Protein AF-A0A6B3H2T0-F1 (afdb_monomer_lite)

Foldseek 3Di:
DDDADQPDLVVLVVLLVVLLVLLCVLLFPAAADPPKDDDCVQQRDPVLNVVRRGTPDDHDPSNLLSQLQPLDTPQLLSSCSRCVSVVLVCVQQLNHDDPQALLSSLQSLVSNVLCPDDPSRSVSVVSNLVSSLLSQLSDLDGSHQNLRSLSSSCSNVVHNVVSVVSLVVDDHPSSVVSVVVNCVVCVVCVVVVHDSHDND

Radius of gyration: 17.71 Å; chains: 1; bounding box: 45×28×62 Å

Structure (mmCIF, N/CA/C/O backbone):
data_AF-A0A6B3H2T0-F1
#
_entry.id   AF-A0A6B3H2T0-F1
#
loop_
_atom_site.group_PDB
_atom_site.id
_atom_site.type_symbol
_atom_site.label_atom_id
_atom_site.label_alt_id
_atom_site.label_comp_id
_atom_site.label_asym_id
_atom_site.label_entity_id
_atom_site.label_seq_id
_atom_site.pdbx_PDB_ins_code
_atom_site.Cartn_x
_atom_site.Cartn_y
_atom_site.Cartn_z
_atom_site.occupancy
_atom_site.B_iso_or_equiv
_atom_site.auth_seq_id
_atom_site.auth_comp_id
_atom_site.auth_asym_id
_atom_site.auth_atom_id
_atom_site.pdbx_PDB_model_num
ATOM 1 N N . MET A 1 1 ? 14.346 5.783 -38.707 1.00 46.09 1 MET A N 1
ATOM 2 C CA . MET A 1 1 ? 14.310 5.177 -37.361 1.00 46.09 1 MET A CA 1
ATOM 3 C C . MET A 1 1 ? 12.849 5.019 -36.987 1.00 46.09 1 MET A C 1
ATOM 5 O O . MET A 1 1 ? 12.107 5.956 -37.274 1.00 46.09 1 MET A O 1
ATOM 9 N N . PRO A 1 2 ? 12.401 3.861 -36.480 1.00 46.50 2 PRO A N 1
ATOM 10 C CA . PRO A 1 2 ? 11.027 3.738 -36.020 1.00 46.50 2 PRO A CA 1
ATOM 11 C C . PRO A 1 2 ? 10.846 4.662 -34.813 1.00 46.50 2 PRO A C 1
ATOM 13 O O . PRO A 1 2 ? 11.721 4.742 -33.956 1.00 46.50 2 PRO A O 1
ATOM 16 N N . ILE A 1 3 ? 9.752 5.419 -34.801 1.00 48.75 3 ILE A N 1
ATOM 17 C CA . ILE A 1 3 ? 9.342 6.201 -33.635 1.00 48.75 3 ILE A CA 1
ATOM 18 C C . ILE A 1 3 ? 8.954 5.162 -32.574 1.00 48.75 3 ILE A C 1
ATOM 20 O O . ILE A 1 3 ? 8.073 4.354 -32.881 1.00 48.75 3 ILE A O 1
ATOM 24 N N . PRO A 1 4 ? 9.592 5.120 -31.390 1.00 55.22 4 PRO A N 1
ATOM 25 C CA . PRO A 1 4 ? 9.160 4.214 -30.335 1.00 55.22 4 PRO A CA 1
ATOM 26 C C . PRO A 1 4 ? 7.707 4.557 -30.001 1.00 55.22 4 PRO A C 1
ATOM 28 O O . PRO A 1 4 ? 7.386 5.689 -29.624 1.00 55.22 4 PRO A O 1
ATOM 31 N N . MET A 1 5 ? 6.801 3.609 -30.246 1.00 56.38 5 MET A N 1
ATOM 32 C CA . MET A 1 5 ? 5.425 3.755 -29.799 1.00 56.38 5 MET A CA 1
ATOM 33 C C . MET A 1 5 ? 5.458 3.649 -28.285 1.00 56.38 5 MET A C 1
ATOM 35 O O . MET A 1 5 ? 5.820 2.604 -27.760 1.00 56.38 5 MET A O 1
ATOM 39 N N . ARG A 1 6 ? 5.098 4.729 -27.589 1.00 61.72 6 ARG A N 1
ATOM 40 C CA . ARG A 1 6 ? 4.893 4.662 -26.143 1.00 61.72 6 ARG A CA 1
ATOM 41 C C . ARG A 1 6 ? 3.867 3.563 -25.841 1.00 61.72 6 ARG A C 1
ATOM 43 O O . ARG A 1 6 ? 2.824 3.560 -26.506 1.00 61.72 6 ARG A O 1
ATOM 50 N N . PRO A 1 7 ? 4.126 2.675 -24.869 1.00 67.31 7 PRO A N 1
ATOM 51 C CA . PRO A 1 7 ? 3.150 1.674 -24.471 1.00 67.31 7 PRO A CA 1
ATOM 52 C C . PRO A 1 7 ? 1.852 2.365 -24.038 1.00 67.31 7 PRO A C 1
ATOM 54 O O . PRO A 1 7 ? 1.868 3.377 -23.333 1.00 67.31 7 PRO A O 1
ATOM 57 N N . ASP A 1 8 ? 0.713 1.844 -24.498 1.00 78.94 8 ASP A N 1
ATOM 58 C CA . ASP A 1 8 ? -0.591 2.317 -24.040 1.00 78.94 8 ASP A CA 1
ATOM 59 C C . ASP A 1 8 ? -0.795 1.868 -22.590 1.00 78.94 8 ASP A C 1
ATOM 61 O O . ASP A 1 8 ? -1.064 0.699 -22.313 1.00 78.94 8 ASP A O 1
ATOM 65 N N . ILE A 1 9 ? -0.648 2.810 -21.658 1.00 86.19 9 ILE A N 1
ATOM 66 C CA . ILE A 1 9 ? -0.813 2.568 -20.220 1.00 86.19 9 ILE A CA 1
ATOM 67 C C . ILE A 1 9 ? -2.283 2.556 -19.783 1.00 86.19 9 ILE A C 1
ATOM 69 O O . ILE A 1 9 ? -2.581 2.249 -18.629 1.00 86.19 9 ILE A O 1
ATOM 73 N N . THR A 1 10 ? -3.223 2.892 -20.671 1.00 91.00 10 THR A N 1
ATOM 74 C CA . THR A 1 10 ? -4.651 2.999 -20.334 1.00 91.00 10 THR A CA 1
ATOM 75 C C . THR A 1 10 ? -5.210 1.710 -19.716 1.00 91.00 10 THR A C 1
ATOM 77 O O . THR A 1 10 ? -5.905 1.800 -18.698 1.00 91.00 10 THR A O 1
ATOM 80 N N . PRO A 1 11 ? -4.898 0.500 -20.231 1.00 94.19 11 PRO A N 1
ATOM 81 C CA . PRO A 1 11 ? -5.393 -0.740 -19.641 1.00 94.19 11 PRO A CA 1
ATOM 82 C C . PRO A 1 11 ? -4.858 -0.995 -18.225 1.00 94.19 11 PRO A C 1
ATOM 84 O O . PRO A 1 11 ? -5.620 -1.421 -17.354 1.00 94.19 11 PRO A O 1
ATOM 87 N N . THR A 1 12 ? -3.572 -0.724 -17.966 1.00 95.19 12 THR A N 1
ATOM 88 C CA . THR A 1 12 ? -2.983 -0.923 -16.629 1.00 95.19 12 THR A CA 1
ATOM 89 C C . THR A 1 12 ? -3.476 0.125 -15.645 1.00 95.19 12 THR A C 1
ATOM 91 O O . THR A 1 12 ? -3.767 -0.216 -14.499 1.00 95.19 12 THR A O 1
ATOM 94 N N . ARG A 1 13 ? -3.690 1.364 -16.104 1.00 96.69 13 ARG A N 1
ATOM 95 C CA . ARG A 1 13 ? -4.317 2.418 -15.304 1.00 96.69 13 ARG A CA 1
ATOM 96 C C . ARG A 1 13 ? -5.739 2.043 -14.889 1.00 96.69 13 ARG A C 1
ATOM 98 O O . ARG A 1 13 ? -6.058 2.094 -13.706 1.00 96.69 13 ARG A O 1
ATOM 105 N N . LEU A 1 14 ? -6.566 1.590 -15.834 1.00 97.94 14 LEU A N 1
ATOM 106 C CA . LEU A 1 14 ? -7.932 1.151 -15.539 1.00 97.94 14 LEU A CA 1
ATOM 107 C C . LEU A 1 14 ? -7.946 -0.034 -14.562 1.00 97.94 14 LEU A C 1
ATOM 109 O O . LEU A 1 14 ? -8.779 -0.085 -13.657 1.00 97.94 14 LEU A O 1
ATOM 113 N N . ARG A 1 15 ? -7.018 -0.986 -14.721 1.00 98.25 15 ARG A N 1
ATOM 114 C CA . ARG A 1 15 ? -6.862 -2.110 -13.789 1.00 98.25 15 ARG A CA 1
ATOM 115 C C . ARG A 1 15 ? -6.527 -1.624 -12.377 1.00 98.25 15 ARG A C 1
ATOM 117 O O . ARG A 1 15 ? -7.133 -2.115 -11.428 1.00 98.25 15 ARG A O 1
ATOM 124 N N . LEU A 1 16 ? -5.612 -0.663 -12.241 1.00 98.62 16 LEU A N 1
ATOM 125 C CA . LEU A 1 16 ? -5.252 -0.070 -10.952 1.00 98.62 16 LEU A CA 1
ATOM 126 C C . LEU A 1 16 ? -6.439 0.651 -10.301 1.00 98.62 16 LEU A C 1
ATOM 128 O O . LEU A 1 16 ? -6.730 0.399 -9.134 1.00 98.62 16 LEU A O 1
ATOM 132 N N . ASP A 1 17 ? -7.179 1.463 -11.058 1.00 98.56 17 ASP A N 1
ATOM 133 C CA . ASP A 1 17 ? -8.367 2.159 -10.547 1.00 98.56 17 ASP A CA 1
ATOM 134 C C . ASP A 1 17 ? -9.444 1.160 -10.068 1.00 98.56 17 ASP A C 1
ATOM 136 O O . ASP A 1 17 ? -10.028 1.316 -8.992 1.00 98.56 17 ASP A O 1
ATOM 140 N N . LEU A 1 18 ? -9.663 0.068 -10.813 1.00 98.62 18 LEU A N 1
ATOM 141 C CA . LEU A 1 18 ? -10.558 -1.018 -10.395 1.00 98.62 18 LEU A CA 1
ATOM 142 C C . LEU A 1 18 ? -10.054 -1.747 -9.143 1.00 98.62 18 LEU A C 1
ATOM 144 O O . LEU A 1 18 ? -10.862 -2.144 -8.302 1.00 98.62 18 LEU A O 1
ATOM 148 N N . ALA A 1 19 ? -8.743 -1.957 -9.016 1.00 98.81 19 ALA A N 1
ATOM 149 C CA . ALA A 1 19 ? -8.154 -2.604 -7.850 1.00 98.81 19 ALA A CA 1
ATOM 150 C C . ALA A 1 19 ? -8.310 -1.740 -6.587 1.00 98.81 19 ALA A C 1
ATOM 152 O O . ALA A 1 19 ? -8.701 -2.267 -5.546 1.00 98.81 19 ALA A O 1
ATOM 153 N N . LEU A 1 20 ? -8.112 -0.420 -6.696 1.00 98.75 20 LEU A N 1
ATOM 154 C CA . LEU A 1 20 ? -8.380 0.539 -5.619 1.00 98.75 20 LEU A CA 1
ATOM 155 C C . LEU A 1 20 ? -9.855 0.514 -5.191 1.00 98.75 20 LEU A C 1
ATOM 157 O O . LEU A 1 20 ? -10.142 0.439 -3.997 1.00 98.75 20 LEU A O 1
ATOM 161 N N . GLY A 1 21 ? -10.790 0.485 -6.148 1.00 98.56 21 GLY A N 1
ATOM 162 C CA . GLY A 1 21 ? -12.222 0.353 -5.853 1.00 98.56 21 GLY A CA 1
ATOM 163 C C . GLY A 1 21 ? -12.559 -0.941 -5.101 1.00 98.56 21 GLY A C 1
ATOM 164 O O . GLY A 1 21 ? -13.222 -0.910 -4.067 1.00 98.56 21 GLY A O 1
ATOM 165 N N . ARG A 1 22 ? -12.028 -2.089 -5.549 1.00 98.50 22 ARG A N 1
ATOM 166 C CA . ARG A 1 22 ? -12.225 -3.380 -4.859 1.00 98.50 22 ARG A CA 1
ATOM 167 C C . ARG A 1 22 ? -11.615 -3.399 -3.463 1.00 98.50 22 ARG A C 1
ATOM 169 O O . ARG A 1 22 ? -12.150 -4.067 -2.580 1.00 98.50 22 ARG A O 1
ATOM 176 N N . LEU A 1 23 ? -10.491 -2.711 -3.273 1.00 98.06 23 LEU A N 1
ATOM 177 C CA . LEU A 1 23 ? -9.856 -2.566 -1.973 1.00 98.06 23 LEU A CA 1
ATOM 178 C C . LEU A 1 23 ? -10.768 -1.754 -1.043 1.00 98.06 23 LEU A C 1
ATOM 180 O O . LEU A 1 23 ? -11.094 -2.230 0.044 1.00 98.06 23 LEU A O 1
ATOM 184 N N . ALA A 1 24 ? -11.274 -0.604 -1.491 1.00 98.25 24 ALA A N 1
ATOM 185 C CA . ALA A 1 24 ? -12.248 0.177 -0.729 1.00 98.25 24 ALA A CA 1
ATOM 186 C C . ALA A 1 24 ? -13.488 -0.658 -0.351 1.00 98.25 24 ALA A C 1
ATOM 188 O O . ALA A 1 24 ? -13.871 -0.693 0.816 1.00 98.25 24 ALA A O 1
ATOM 189 N N . ASP A 1 25 ? -14.042 -1.436 -1.284 1.00 98.38 25 ASP A N 1
ATOM 190 C CA . ASP A 1 25 ? -15.191 -2.311 -1.018 1.00 98.38 25 ASP A CA 1
ATOM 191 C C . ASP A 1 25 ? -14.887 -3.455 -0.032 1.00 98.38 25 ASP A C 1
ATOM 193 O O . ASP A 1 25 ? -15.777 -3.938 0.679 1.00 98.38 25 ASP A O 1
ATOM 197 N N . ALA A 1 26 ? -13.658 -3.981 -0.037 1.00 98.50 26 ALA A N 1
ATOM 198 C CA . ALA A 1 26 ? -13.248 -5.101 0.809 1.00 98.50 26 ALA A CA 1
ATOM 199 C C . ALA A 1 26 ? -13.000 -4.689 2.267 1.00 98.50 26 ALA A C 1
ATOM 201 O O . ALA A 1 26 ? -13.186 -5.516 3.168 1.00 98.50 26 ALA A O 1
ATOM 202 N N . PHE A 1 27 ? -12.590 -3.436 2.477 1.00 98.44 27 PHE A N 1
ATOM 203 C CA . PHE A 1 27 ? -12.164 -2.904 3.771 1.00 98.44 27 PHE A CA 1
ATOM 204 C C . PHE A 1 27 ? -13.054 -1.774 4.311 1.00 98.44 27 PHE A C 1
ATOM 206 O O . PHE A 1 27 ? -12.844 -1.339 5.441 1.00 98.44 27 PHE A O 1
ATOM 213 N N . GLY A 1 28 ? -14.069 -1.334 3.564 1.00 96.81 28 GLY A N 1
ATOM 214 C CA . GLY A 1 28 ? -15.085 -0.408 4.063 1.00 96.81 28 GLY A CA 1
ATOM 215 C C . GLY A 1 28 ? -15.758 -0.937 5.331 1.00 96.81 28 GLY A C 1
ATOM 216 O O . GLY A 1 28 ? -16.024 -2.137 5.461 1.00 96.81 28 GLY A O 1
ATOM 217 N N . GLY A 1 29 ? -15.992 -0.050 6.294 1.00 97.44 29 GLY A N 1
ATOM 218 C CA . GLY A 1 29 ? -16.579 -0.397 7.585 1.00 97.44 29 GLY A CA 1
ATOM 219 C C . GLY A 1 29 ? -15.628 -1.070 8.583 1.00 97.44 29 GLY A C 1
ATOM 220 O O . GLY A 1 29 ? -16.048 -1.374 9.700 1.00 97.44 29 GLY A O 1
ATOM 221 N N . MET A 1 30 ? -14.366 -1.334 8.222 1.00 98.00 30 MET A N 1
ATOM 222 C CA . MET A 1 30 ? -13.393 -1.920 9.152 1.00 98.00 30 MET A CA 1
ATOM 223 C C . MET A 1 30 ? -13.019 -0.918 10.245 1.00 98.00 30 MET A C 1
ATOM 225 O O . MET A 1 30 ? -13.008 0.288 10.017 1.00 98.00 30 MET A O 1
ATOM 229 N N . THR A 1 31 ? -12.672 -1.432 11.423 1.00 98.44 31 THR A N 1
ATOM 230 C CA . THR A 1 31 ? -12.186 -0.669 12.580 1.00 98.44 31 THR A CA 1
ATOM 231 C C . THR A 1 31 ? -10.977 -1.359 13.195 1.00 98.44 31 THR A C 1
ATOM 233 O O . THR A 1 31 ? -10.817 -2.576 13.067 1.00 98.44 31 THR A O 1
ATOM 236 N N . ALA A 1 32 ? -10.153 -0.598 13.918 1.00 97.38 32 ALA A N 1
ATOM 237 C CA . ALA A 1 32 ? -9.291 -1.186 14.936 1.00 97.38 32 ALA A CA 1
ATOM 238 C C . ALA A 1 32 ? -10.149 -1.893 16.002 1.00 97.38 32 ALA A C 1
ATOM 240 O O . ALA A 1 32 ? -11.364 -1.658 16.108 1.00 97.38 32 ALA A O 1
ATOM 241 N N . ARG A 1 33 ? -9.536 -2.774 16.799 1.00 96.25 33 ARG A N 1
ATOM 242 C CA . ARG A 1 33 ? -10.265 -3.470 17.865 1.00 96.25 33 ARG A CA 1
ATOM 243 C C . ARG A 1 33 ? -10.740 -2.477 18.927 1.00 96.25 33 ARG A C 1
ATOM 245 O O . ARG A 1 33 ? -10.103 -1.456 19.184 1.00 96.25 33 ARG A O 1
ATOM 252 N N . ALA A 1 34 ? -11.859 -2.782 19.579 1.00 95.31 34 ALA A N 1
ATOM 253 C CA . ALA A 1 34 ? -12.406 -1.917 20.625 1.00 95.31 34 ALA A CA 1
ATOM 254 C C . ALA A 1 34 ? -11.441 -1.764 21.817 1.00 95.31 34 ALA A C 1
ATOM 256 O O . ALA A 1 34 ? -11.352 -0.685 22.406 1.00 95.31 34 ALA A O 1
ATOM 257 N N . ASP A 1 35 ? -10.699 -2.826 22.124 1.00 94.88 35 ASP A N 1
ATOM 258 C CA . ASP A 1 35 ? -9.677 -2.915 23.165 1.00 94.88 35 ASP A CA 1
ATOM 259 C C . ASP A 1 35 ? -8.268 -2.535 22.686 1.00 94.88 35 ASP A C 1
ATOM 261 O O . ASP A 1 35 ? -7.342 -2.557 23.490 1.00 94.88 35 ASP A O 1
ATOM 265 N N . GLU A 1 36 ? -8.099 -2.139 21.418 1.00 95.25 36 GLU A N 1
ATOM 266 C CA . GLU A 1 36 ? -6.812 -1.661 20.905 1.00 95.25 36 GLU A CA 1
ATOM 267 C C . GLU A 1 36 ? -6.370 -0.411 21.675 1.00 95.25 36 GLU A C 1
ATOM 269 O O . GLU A 1 36 ? -7.184 0.487 21.952 1.00 95.25 36 GLU A O 1
ATOM 274 N N . VAL A 1 37 ? -5.081 -0.358 22.001 1.00 93.38 37 VAL A N 1
ATOM 275 C CA . VAL A 1 37 ? -4.434 0.719 22.754 1.00 93.38 37 VAL A CA 1
ATOM 276 C C . VAL A 1 37 ? -3.109 1.095 22.105 1.00 93.38 37 VAL A C 1
ATOM 278 O O . VAL A 1 37 ? -2.467 0.269 21.467 1.00 93.38 37 VAL A O 1
ATOM 281 N N . GLN A 1 38 ? -2.690 2.342 22.301 1.00 92.31 38 GLN A N 1
ATOM 282 C CA . GLN A 1 38 ? -1.358 2.822 21.946 1.00 92.31 38 GLN A CA 1
ATOM 283 C C . GLN A 1 38 ? -0.890 3.874 22.962 1.00 92.31 38 GLN A C 1
ATOM 285 O O . GLN A 1 38 ? -1.717 4.420 23.697 1.00 92.31 38 GLN A O 1
ATOM 290 N N . CYS A 1 39 ? 0.418 4.140 23.053 1.00 87.75 39 CYS A N 1
ATOM 291 C CA . CYS A 1 39 ? 0.923 5.144 23.986 1.00 87.75 39 CYS A CA 1
ATOM 292 C C . CYS A 1 39 ? 0.593 6.556 23.502 1.00 87.75 39 CYS A C 1
ATOM 294 O O . CYS A 1 39 ? 1.072 6.981 22.447 1.00 87.75 39 CYS A O 1
ATOM 296 N N . ASP A 1 40 ? -0.067 7.337 24.361 1.00 87.06 40 ASP A N 1
ATOM 297 C CA . ASP A 1 40 ? -0.230 8.787 24.182 1.00 87.06 40 ASP A CA 1
ATOM 298 C C . ASP A 1 40 ? 1.117 9.508 23.973 1.00 87.06 40 ASP A C 1
ATOM 300 O O . ASP A 1 40 ? 1.192 10.534 23.303 1.00 87.06 40 ASP A O 1
ATOM 304 N N . CYS A 1 41 ? 2.194 8.957 24.538 1.00 83.56 41 CYS A N 1
ATOM 305 C CA . CYS A 1 41 ? 3.537 9.523 24.526 1.00 83.56 41 CYS A CA 1
ATOM 306 C C . CYS A 1 41 ? 4.302 9.362 23.202 1.00 83.56 41 CYS A C 1
ATOM 308 O O . CYS A 1 41 ? 5.177 10.174 22.908 1.00 83.56 41 CYS A O 1
ATOM 310 N N . HIS A 1 42 ? 4.011 8.310 22.434 1.00 79.31 42 HIS A N 1
ATOM 311 C CA . HIS A 1 42 ? 4.794 7.927 21.252 1.00 79.31 42 HIS A CA 1
ATOM 312 C C . HIS A 1 42 ? 3.954 7.884 19.980 1.00 79.31 42 HIS A C 1
ATOM 314 O O . HIS A 1 42 ? 4.476 8.150 18.900 1.00 79.31 42 HIS A O 1
ATOM 320 N N . TRP A 1 43 ? 2.661 7.578 20.104 1.00 91.75 43 TRP A N 1
ATOM 321 C CA . TRP A 1 43 ? 1.781 7.426 18.959 1.00 91.75 43 TRP A CA 1
ATOM 322 C C . TRP A 1 43 ? 0.751 8.538 18.851 1.00 91.75 43 TRP A C 1
ATOM 324 O O . TRP A 1 43 ? 0.664 9.133 17.789 1.00 91.75 43 TRP A O 1
ATOM 334 N N . GLY A 1 44 ? -0.014 8.855 19.898 1.00 89.38 44 GLY A N 1
ATOM 335 C CA . GLY A 1 44 ? -1.089 9.850 19.811 1.00 89.38 44 GLY A CA 1
ATOM 336 C C . GLY A 1 44 ? -2.176 9.663 20.862 1.00 89.38 44 GLY A C 1
ATOM 337 O O . GLY A 1 44 ? -2.215 8.651 21.548 1.00 89.38 44 GLY A O 1
ATOM 338 N N . SER A 1 45 ? -3.055 10.652 20.981 1.00 93.44 45 SER A N 1
ATOM 339 C CA . SER A 1 45 ? -4.055 10.743 22.048 1.00 93.44 45 SER A CA 1
ATOM 340 C C . SER A 1 45 ? -5.169 9.694 21.953 1.00 93.44 45 SER A C 1
ATOM 342 O O . SER A 1 45 ? -5.542 9.236 20.871 1.00 93.44 45 SER A O 1
ATOM 344 N N . SER A 1 46 ? -5.828 9.421 23.081 1.00 93.00 46 SER A N 1
ATOM 345 C CA . SER A 1 46 ? -7.075 8.633 23.119 1.00 93.00 46 SER A CA 1
ATOM 346 C C . SER A 1 46 ? -8.175 9.110 22.147 1.00 93.00 46 SER A C 1
ATOM 348 O O . SER A 1 46 ? -8.926 8.281 21.628 1.00 93.00 46 SER A O 1
ATOM 350 N N . THR A 1 47 ? -8.259 10.413 21.847 1.00 94.69 47 THR A N 1
ATOM 351 C CA . THR A 1 47 ? -9.190 10.962 20.842 1.00 94.69 47 THR A CA 1
ATOM 352 C C . THR A 1 47 ? -8.817 10.518 19.429 1.00 94.69 47 THR A C 1
ATOM 354 O O . THR A 1 47 ? -9.688 10.113 18.663 1.00 94.69 47 THR A O 1
ATOM 357 N N . GLU A 1 48 ? -7.530 10.557 19.080 1.00 96.31 48 GLU A N 1
ATOM 358 C CA . GLU A 1 48 ? -7.037 10.076 17.784 1.00 96.31 48 GLU A CA 1
ATOM 359 C C . GLU A 1 48 ? -7.206 8.556 17.659 1.00 96.31 48 GLU A C 1
ATOM 361 O O . GLU A 1 48 ? -7.649 8.062 16.623 1.00 96.31 48 GLU A O 1
ATOM 366 N N . LEU A 1 49 ? -6.968 7.810 18.741 1.00 96.25 49 LEU A N 1
ATOM 367 C CA . LEU A 1 49 ? -7.212 6.368 18.788 1.00 96.25 49 LEU A CA 1
ATOM 368 C C . LEU A 1 49 ? -8.697 6.027 18.574 1.00 96.25 49 LEU A C 1
ATOM 370 O O . LEU A 1 49 ? -9.025 5.044 17.906 1.00 96.25 49 LEU A O 1
ATOM 374 N N . ALA A 1 50 ? -9.618 6.844 19.094 1.00 96.50 50 ALA A N 1
ATOM 375 C CA . ALA A 1 50 ? -11.052 6.663 18.872 1.00 96.50 50 ALA A CA 1
ATOM 376 C C . ALA A 1 50 ? -11.449 6.804 17.387 1.00 96.50 50 ALA A C 1
ATOM 378 O O . ALA A 1 50 ? -12.411 6.166 16.948 1.00 96.50 50 ALA A O 1
ATOM 379 N N . LEU A 1 51 ? -10.690 7.562 16.583 1.00 97.81 51 LEU A N 1
ATOM 380 C CA . LEU A 1 51 ? -10.919 7.658 15.135 1.00 97.81 51 LEU A CA 1
ATOM 381 C C . LEU A 1 51 ? -10.632 6.332 14.419 1.00 97.81 51 LEU A C 1
ATOM 383 O O . LEU A 1 51 ? -11.353 5.979 13.486 1.00 97.81 51 LEU A O 1
ATOM 387 N N . L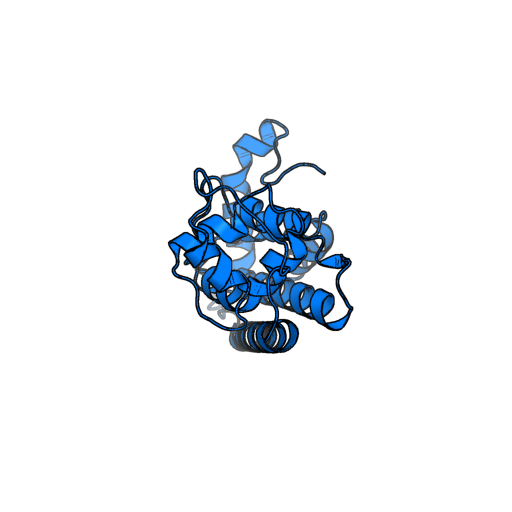EU A 1 52 ? -9.655 5.547 14.887 1.00 97.62 52 LEU A N 1
ATOM 388 C CA . LEU A 1 52 ? -9.395 4.199 14.359 1.00 97.62 52 LEU A CA 1
ATOM 389 C C . LEU A 1 52 ? -10.514 3.207 14.705 1.00 97.62 52 LEU A C 1
ATOM 391 O O . LEU A 1 52 ? -10.731 2.231 13.984 1.00 97.62 52 LEU A O 1
ATOM 395 N N . LYS A 1 53 ? -11.253 3.471 15.786 1.00 97.62 53 LYS A N 1
ATOM 396 C CA . LYS A 1 53 ? -12.418 2.685 16.227 1.00 97.62 53 LYS A CA 1
ATOM 397 C C . LYS A 1 53 ? -13.718 3.120 15.547 1.00 97.62 53 LYS A C 1
ATOM 399 O O . LYS A 1 53 ? -14.741 2.461 15.706 1.00 97.62 53 LYS A O 1
ATOM 404 N N . THR A 1 54 ? -13.676 4.205 14.776 1.00 97.62 54 THR A N 1
ATOM 405 C CA . THR A 1 54 ? -14.802 4.687 13.977 1.00 97.62 54 THR A CA 1
ATOM 406 C C . THR A 1 54 ? -14.568 4.304 12.518 1.00 97.62 54 THR A C 1
ATOM 408 O O . THR A 1 54 ? -13.521 4.663 11.975 1.00 97.62 54 THR A O 1
ATOM 411 N N . PRO A 1 55 ? -15.481 3.570 11.866 1.00 96.75 55 PRO A N 1
ATOM 412 C CA . PRO A 1 55 ? -15.297 3.164 10.477 1.00 96.75 55 PRO A CA 1
ATOM 413 C C . PRO A 1 55 ? -15.354 4.367 9.532 1.00 96.75 55 PRO A C 1
ATOM 415 O O . PRO A 1 55 ? -16.044 5.345 9.812 1.00 96.75 55 PRO A O 1
ATOM 418 N N . ASP A 1 56 ? -14.632 4.280 8.415 1.00 95.50 56 ASP A N 1
ATOM 419 C CA . ASP A 1 56 ? -14.744 5.167 7.242 1.00 95.50 56 ASP A CA 1
ATOM 420 C C . ASP A 1 56 ? -14.531 6.678 7.479 1.00 95.50 56 ASP A C 1
ATOM 422 O O . ASP A 1 56 ? -14.705 7.487 6.569 1.00 95.50 56 ASP A O 1
ATOM 426 N N . VAL A 1 57 ? -14.095 7.083 8.676 1.00 96.94 57 VAL A N 1
ATOM 427 C CA . VAL A 1 57 ? -13.683 8.465 8.956 1.00 96.94 57 VAL A CA 1
ATOM 428 C C . VAL A 1 57 ? -12.282 8.702 8.380 1.00 96.94 57 VAL A C 1
ATOM 430 O O . VAL A 1 57 ? -11.362 7.950 8.725 1.00 96.94 57 VAL A O 1
ATOM 433 N N . PRO A 1 58 ? -12.075 9.729 7.537 1.00 96.81 58 PRO A N 1
ATOM 434 C CA . PRO A 1 58 ? -10.744 10.079 7.055 1.00 96.81 58 PRO A CA 1
ATOM 435 C C . PRO A 1 58 ? -9.815 10.462 8.208 1.00 96.81 58 PRO A C 1
ATOM 437 O O . PRO A 1 58 ? -10.199 11.218 9.103 1.00 96.81 58 PRO A O 1
ATOM 440 N N . LEU A 1 59 ? -8.584 9.960 8.176 1.00 97.62 59 LEU A N 1
ATOM 441 C CA . LEU A 1 59 ? -7.546 10.328 9.136 1.00 97.62 59 LEU A CA 1
ATOM 442 C C . LEU A 1 59 ? -6.708 11.479 8.582 1.00 97.62 59 LEU A C 1
ATOM 444 O O . LEU A 1 59 ? -6.438 11.538 7.382 1.00 97.62 59 LEU A O 1
ATOM 448 N N . ALA A 1 60 ? -6.260 12.379 9.457 1.00 96.00 60 ALA A N 1
ATOM 449 C CA . ALA A 1 60 ? -5.278 13.387 9.073 1.00 96.00 60 ALA A CA 1
ATOM 450 C C . ALA A 1 60 ? -3.968 12.712 8.601 1.00 96.00 60 ALA A C 1
ATOM 452 O O . ALA A 1 60 ? -3.623 11.659 9.145 1.00 96.00 60 ALA A O 1
ATOM 453 N N . PRO A 1 61 ? -3.214 13.301 7.650 1.00 94.38 61 PRO A N 1
ATOM 454 C CA . PRO A 1 61 ? -2.012 12.675 7.088 1.00 94.38 61 PRO A CA 1
ATOM 455 C C . PRO A 1 61 ? -0.989 12.221 8.136 1.00 94.38 61 PRO A C 1
ATOM 457 O O . PRO A 1 61 ? -0.503 11.096 8.072 1.00 94.38 61 PRO A O 1
ATOM 460 N N . ASP A 1 62 ? -0.719 13.047 9.151 1.00 94.12 62 ASP A N 1
ATOM 461 C CA . ASP A 1 62 ? 0.212 12.674 10.222 1.00 94.12 62 ASP A CA 1
ATOM 462 C C . ASP A 1 62 ? -0.303 11.503 11.078 1.00 94.12 62 ASP A C 1
ATOM 464 O O . ASP A 1 62 ? 0.464 10.603 11.420 1.00 94.12 62 ASP A O 1
ATOM 468 N N . LEU A 1 63 ? -1.606 11.466 11.379 1.00 96.19 63 LEU A N 1
ATOM 469 C CA . LEU A 1 63 ? -2.202 10.350 12.111 1.00 96.19 63 LEU A CA 1
ATOM 470 C C . LEU A 1 63 ? -2.113 9.060 11.293 1.00 96.19 63 LEU A C 1
ATOM 472 O O . LEU A 1 63 ? -1.720 8.023 11.821 1.00 96.19 63 LEU A O 1
ATOM 476 N N . LEU A 1 64 ? -2.427 9.122 9.998 1.00 97.12 64 LEU A N 1
ATOM 477 C CA . LEU A 1 64 ? -2.297 7.982 9.097 1.00 97.12 64 LEU A CA 1
ATOM 478 C C . LEU A 1 64 ? -0.851 7.475 9.046 1.00 97.12 64 LEU A C 1
ATOM 480 O O . LEU A 1 64 ? -0.637 6.270 9.171 1.00 97.12 64 LEU A O 1
ATOM 484 N N . ARG A 1 65 ? 0.124 8.389 8.927 1.00 95.56 65 ARG A N 1
ATOM 485 C CA . ARG A 1 65 ? 1.557 8.070 8.938 1.00 95.56 65 ARG A CA 1
ATOM 486 C C . ARG A 1 65 ? 1.954 7.323 10.205 1.00 95.56 65 ARG A C 1
ATOM 488 O O . ARG A 1 65 ? 2.433 6.198 10.121 1.00 95.56 65 ARG A O 1
ATOM 495 N N . ARG A 1 66 ? 1.677 7.905 11.377 1.00 95.19 66 ARG A N 1
ATOM 496 C CA . ARG A 1 66 ? 1.948 7.259 12.673 1.00 95.19 66 ARG A CA 1
ATOM 497 C C . ARG A 1 66 ? 1.235 5.911 12.801 1.00 95.19 66 ARG A C 1
ATOM 499 O O . ARG A 1 66 ? 1.743 5.013 13.457 1.00 95.19 66 ARG A O 1
ATOM 506 N N . THR A 1 67 ? 0.061 5.753 12.187 1.00 96.62 67 THR A N 1
ATOM 507 C CA . THR A 1 67 ? -0.724 4.512 12.251 1.00 96.62 67 THR A CA 1
ATOM 508 C C . THR A 1 67 ? -0.068 3.351 11.507 1.00 96.62 67 THR A C 1
ATOM 510 O O . THR A 1 67 ? 0.017 2.268 12.080 1.00 96.62 67 THR A O 1
ATOM 513 N N . TRP A 1 68 ? 0.382 3.535 10.260 1.00 96.25 68 TRP A N 1
ATOM 514 C CA . TRP A 1 68 ? 0.998 2.431 9.507 1.00 96.25 68 TRP A CA 1
ATOM 515 C C . TRP A 1 68 ? 2.439 2.140 9.945 1.00 96.25 68 TRP A C 1
ATOM 517 O O . TRP A 1 68 ? 2.879 0.995 9.820 1.00 96.25 68 TRP A O 1
ATOM 527 N N . ASP A 1 69 ? 3.149 3.156 10.441 1.00 94.50 69 ASP A N 1
ATOM 528 C CA . ASP A 1 69 ? 4.568 3.097 10.813 1.00 94.50 69 ASP A CA 1
ATOM 529 C C . ASP A 1 69 ? 4.794 2.446 12.191 1.00 94.50 69 ASP A C 1
ATOM 531 O O . ASP A 1 69 ? 5.721 1.651 12.378 1.00 94.50 69 ASP A O 1
ATOM 535 N N . ALA A 1 70 ? 3.895 2.714 13.149 1.00 93.50 70 ALA A N 1
ATOM 536 C CA . ALA A 1 70 ? 4.009 2.188 14.506 1.00 93.50 70 ALA A CA 1
ATOM 537 C C . ALA A 1 70 ? 4.112 0.646 14.517 1.00 93.50 70 ALA A C 1
ATOM 539 O O . ALA A 1 70 ? 3.233 -0.040 13.985 1.00 93.50 70 ALA A O 1
ATOM 540 N N . PRO A 1 71 ? 5.186 0.076 15.098 1.00 88.69 71 PRO A N 1
ATOM 541 C CA . PRO A 1 71 ? 5.441 -1.363 15.065 1.00 88.69 71 PRO A CA 1
ATOM 542 C C . PRO A 1 71 ? 4.693 -2.151 16.146 1.00 88.69 71 PRO A C 1
ATOM 544 O O . PRO A 1 71 ? 4.671 -3.377 16.097 1.00 88.69 71 PRO A O 1
ATOM 547 N N . ASP A 1 72 ? 4.152 -1.468 17.149 1.00 91.00 72 ASP A N 1
ATOM 548 C CA . ASP A 1 72 ? 3.785 -2.008 18.457 1.00 91.00 72 ASP A CA 1
ATOM 549 C C . ASP A 1 72 ? 2.266 -2.044 18.697 1.00 91.00 72 ASP A C 1
ATOM 551 O O . ASP A 1 72 ? 1.797 -2.032 19.834 1.00 91.00 72 ASP A O 1
ATOM 555 N N . TRP A 1 73 ? 1.478 -2.120 17.624 1.00 95.56 73 TRP A N 1
ATOM 556 C CA . TRP A 1 73 ? 0.057 -2.465 17.706 1.00 95.56 73 TRP A CA 1
ATOM 557 C C . TRP A 1 73 ? -0.140 -3.899 18.206 1.00 95.56 73 TRP A C 1
ATOM 559 O O . TRP A 1 73 ? 0.574 -4.809 17.779 1.00 95.56 73 TRP A O 1
ATOM 569 N N . ALA A 1 74 ? -1.152 -4.134 19.049 1.00 95.56 74 ALA A N 1
ATOM 570 C CA . ALA A 1 74 ? -1.475 -5.494 19.479 1.00 95.56 74 ALA A CA 1
ATOM 571 C C . ALA A 1 74 ? -2.093 -6.309 18.328 1.00 95.56 74 ALA A C 1
ATOM 573 O O . ALA A 1 74 ? -1.785 -7.490 18.172 1.00 95.56 74 ALA A O 1
ATOM 574 N N . ASP A 1 75 ? -2.933 -5.677 17.499 1.00 96.75 75 ASP A N 1
ATOM 575 C CA . ASP A 1 75 ? -3.469 -6.241 16.254 1.00 96.75 75 ASP A CA 1
ATOM 576 C C . ASP A 1 75 ? -3.173 -5.302 15.070 1.00 96.75 75 ASP A C 1
ATOM 578 O O . ASP A 1 75 ? -4.051 -4.615 14.534 1.00 96.75 75 ASP A O 1
ATOM 582 N N . HIS A 1 76 ? -1.906 -5.295 14.631 1.00 97.44 76 HIS A N 1
ATOM 583 C CA . HIS A 1 76 ? -1.455 -4.527 13.456 1.00 97.44 76 HIS A CA 1
ATOM 584 C C . HIS A 1 76 ? -2.310 -4.816 12.217 1.00 97.44 76 HIS A C 1
ATOM 586 O O . HIS A 1 76 ? -2.593 -3.925 11.419 1.00 97.44 76 HIS A O 1
ATOM 592 N N . GLY A 1 77 ? -2.786 -6.056 12.069 1.00 98.00 77 GLY A N 1
ATOM 593 C CA . GLY A 1 77 ? -3.665 -6.456 10.976 1.00 98.00 77 GLY A CA 1
ATOM 594 C C . GLY A 1 77 ? -5.014 -5.732 10.996 1.00 98.00 77 GLY A C 1
ATOM 595 O O . GLY A 1 77 ? -5.487 -5.300 9.947 1.00 98.00 77 GLY A O 1
ATOM 596 N N . ALA A 1 78 ? -5.663 -5.579 12.153 1.00 98.12 78 ALA A N 1
ATOM 597 C CA . ALA A 1 78 ? -6.909 -4.815 12.274 1.00 98.12 78 ALA A CA 1
ATOM 598 C C . ALA A 1 78 ? -6.709 -3.327 11.967 1.00 98.12 78 ALA A C 1
ATOM 600 O O . ALA A 1 78 ? -7.504 -2.738 11.229 1.00 98.12 78 ALA A O 1
ATOM 601 N N . VAL A 1 79 ? -5.625 -2.745 12.478 1.00 98.06 79 VAL A N 1
ATOM 602 C CA . VAL A 1 79 ? -5.266 -1.347 12.226 1.00 98.06 79 VAL A CA 1
ATOM 603 C C . VAL A 1 79 ? -4.982 -1.110 10.744 1.00 98.06 79 VAL A C 1
ATOM 605 O O . VAL A 1 79 ? -5.565 -0.204 10.146 1.00 98.06 79 VAL A O 1
ATOM 608 N N . LEU A 1 80 ? -4.179 -1.970 10.114 1.00 98.50 80 LEU A N 1
ATOM 609 C CA . LEU A 1 80 ? -3.876 -1.866 8.690 1.00 98.50 80 LEU A CA 1
ATOM 610 C C . LEU A 1 80 ? -5.151 -1.969 7.843 1.00 98.50 80 LEU A C 1
ATOM 612 O O . LEU A 1 80 ? -5.374 -1.132 6.9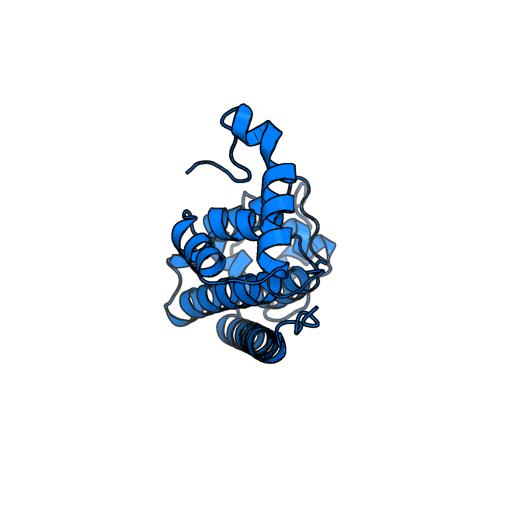73 1.00 98.50 80 LEU A O 1
ATOM 616 N N . ARG A 1 81 ? -6.040 -2.930 8.136 1.00 98.56 81 ARG A N 1
ATOM 617 C CA . ARG A 1 81 ? -7.338 -3.068 7.448 1.00 98.56 81 ARG A CA 1
ATOM 618 C C . ARG A 1 81 ? -8.202 -1.812 7.555 1.00 98.56 81 ARG A C 1
ATOM 620 O O . ARG A 1 81 ? -8.857 -1.462 6.578 1.00 98.56 81 ARG A O 1
ATOM 627 N N . ARG A 1 82 ? -8.198 -1.126 8.705 1.00 98.50 82 ARG A N 1
ATOM 628 C CA . ARG A 1 82 ? -8.947 0.126 8.918 1.00 98.50 82 ARG A CA 1
ATOM 629 C C . ARG A 1 82 ? -8.462 1.262 8.019 1.00 98.50 82 ARG A C 1
ATOM 631 O O . ARG A 1 82 ? -9.270 2.079 7.573 1.00 98.50 82 ARG A O 1
ATOM 638 N N . ILE A 1 83 ? -7.157 1.361 7.802 1.00 98.38 83 ILE A N 1
ATOM 639 C CA . ILE A 1 83 ? -6.576 2.491 7.070 1.00 98.38 83 ILE A CA 1
ATOM 640 C C . ILE A 1 83 ? -6.387 2.216 5.581 1.00 98.38 83 ILE A C 1
ATOM 642 O O . ILE A 1 83 ? -6.226 3.160 4.810 1.00 98.38 83 ILE A O 1
ATOM 646 N N . LEU A 1 84 ? -6.424 0.946 5.165 1.00 98.38 84 LEU A N 1
ATOM 647 C CA . LEU A 1 84 ? -5.983 0.530 3.839 1.00 98.38 84 LEU A CA 1
ATOM 648 C C . LEU A 1 84 ? -6.660 1.258 2.665 1.00 98.38 84 LEU A C 1
ATOM 650 O O . LEU A 1 84 ? -5.935 1.616 1.742 1.00 98.38 84 LEU A O 1
ATOM 654 N N . PRO A 1 85 ? -7.981 1.541 2.667 1.00 98.19 85 PRO A N 1
ATOM 655 C CA . PRO A 1 85 ? -8.611 2.293 1.579 1.00 98.19 85 PRO A CA 1
ATOM 656 C C . PRO A 1 85 ? -8.011 3.688 1.369 1.00 98.19 85 PRO A C 1
ATOM 658 O O . PRO A 1 85 ? -7.698 4.060 0.241 1.00 98.19 85 PRO A O 1
ATOM 661 N N . GLN A 1 86 ? -7.816 4.446 2.453 1.00 98.31 86 GLN A N 1
ATOM 662 C CA . GLN A 1 86 ? -7.194 5.770 2.391 1.00 98.31 86 GLN A CA 1
ATOM 663 C C . GLN A 1 86 ? -5.702 5.648 2.067 1.00 98.31 86 GLN A C 1
ATOM 665 O O . GLN A 1 86 ? -5.180 6.382 1.231 1.00 98.31 86 GLN A O 1
ATOM 670 N N . PHE A 1 87 ? -5.024 4.702 2.717 1.00 98.56 87 PHE A N 1
ATOM 671 C CA . PHE A 1 87 ? -3.587 4.514 2.588 1.00 98.56 87 PHE A CA 1
ATOM 672 C C . PHE A 1 87 ? -3.178 4.115 1.167 1.00 98.56 87 PHE A C 1
ATOM 674 O O . PHE A 1 87 ? -2.256 4.702 0.618 1.00 98.56 87 PHE A O 1
ATOM 681 N N . ALA A 1 88 ? -3.905 3.192 0.530 1.00 98.50 88 ALA A N 1
ATOM 682 C CA . ALA A 1 88 ? -3.638 2.754 -0.839 1.00 98.50 88 ALA A CA 1
ATOM 683 C C . ALA A 1 88 ? -3.765 3.894 -1.864 1.00 98.50 88 ALA A C 1
ATOM 685 O O . ALA A 1 88 ? -2.968 3.967 -2.797 1.00 98.50 88 ALA A O 1
ATOM 686 N N . GLY A 1 89 ? -4.732 4.799 -1.677 1.00 98.19 89 GLY A N 1
ATOM 687 C CA . GLY A 1 89 ? -4.880 5.979 -2.532 1.00 98.19 89 GLY A CA 1
ATOM 688 C C . GLY A 1 89 ? -3.666 6.906 -2.453 1.00 98.19 89 GLY A C 1
ATOM 689 O O . GLY A 1 89 ? -3.113 7.277 -3.485 1.00 98.19 89 GLY A O 1
ATOM 690 N N . LEU A 1 90 ? -3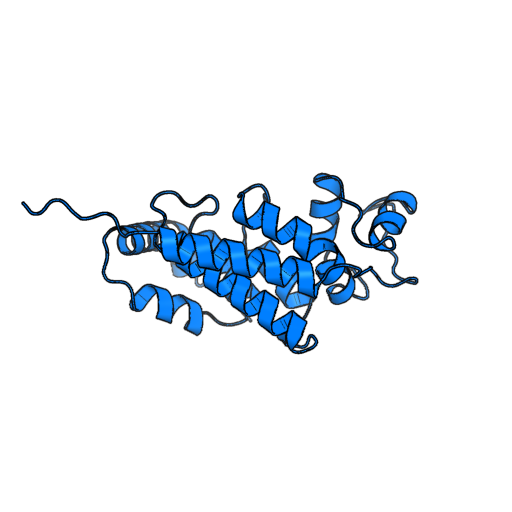.210 7.208 -1.235 1.00 98.25 90 LEU A N 1
ATOM 691 C CA . LEU A 1 90 ? -2.037 8.060 -1.006 1.00 98.25 90 LEU A CA 1
ATOM 692 C C . LEU A 1 90 ? -0.734 7.397 -1.471 1.00 98.25 90 LEU A C 1
ATOM 694 O O . LEU A 1 90 ? 0.137 8.075 -2.006 1.00 98.25 90 LEU A O 1
ATOM 698 N N . LEU A 1 91 ? -0.615 6.073 -1.325 1.00 98.44 91 LEU A N 1
ATOM 699 C CA . LEU A 1 91 ? 0.513 5.300 -1.848 1.00 98.44 91 LEU A CA 1
ATOM 700 C C . LEU A 1 91 ? 0.632 5.442 -3.370 1.00 98.44 91 LEU A C 1
ATOM 702 O O . LEU A 1 91 ? 1.695 5.792 -3.875 1.00 98.44 91 LEU A O 1
ATOM 706 N N . VAL A 1 92 ? -0.468 5.234 -4.100 1.00 98.25 92 VAL A N 1
ATOM 707 C CA . VAL A 1 92 ? -0.498 5.395 -5.565 1.00 98.25 92 VAL A CA 1
ATOM 708 C C . VAL A 1 92 ? -0.259 6.849 -5.983 1.00 98.25 92 VAL A C 1
ATOM 710 O O . VAL A 1 92 ? 0.329 7.087 -7.036 1.00 98.25 92 VAL A O 1
ATOM 713 N N . GLY A 1 93 ? -0.695 7.811 -5.167 1.00 97.25 93 GLY A N 1
ATOM 714 C CA . GLY A 1 93 ? -0.447 9.238 -5.375 1.00 97.25 93 GLY A CA 1
ATOM 715 C C . GLY A 1 93 ? 0.991 9.689 -5.098 1.00 97.25 93 GLY A C 1
ATOM 716 O O . GLY A 1 93 ? 1.330 10.816 -5.445 1.00 97.25 93 GLY A O 1
ATOM 717 N N . GLY A 1 94 ? 1.836 8.84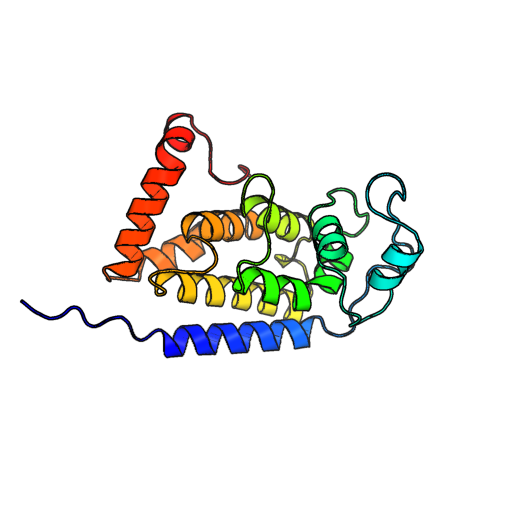1 -4.499 1.00 96.62 94 GLY A N 1
ATOM 718 C CA . GLY A 1 94 ? 3.184 9.226 -4.063 1.00 96.62 94 GLY A CA 1
ATOM 719 C C . GLY A 1 94 ? 3.186 10.185 -2.866 1.00 96.62 94 GLY A C 1
ATOM 720 O O . GLY A 1 94 ? 4.141 10.923 -2.671 1.00 96.62 94 GLY A O 1
ATOM 721 N N . GLU A 1 95 ? 2.113 10.197 -2.072 1.00 97.12 95 GLU A N 1
ATOM 722 C CA . GLU A 1 95 ? 1.923 11.107 -0.929 1.00 97.12 95 GLU A CA 1
ATOM 723 C C . GLU A 1 95 ? 2.364 10.485 0.409 1.00 97.12 95 GLU A C 1
ATOM 725 O O . GLU A 1 95 ? 2.211 11.082 1.476 1.00 97.12 95 GLU A O 1
ATOM 730 N N . VAL A 1 96 ? 2.872 9.252 0.371 1.00 96.56 96 VAL A N 1
ATOM 731 C CA . VAL A 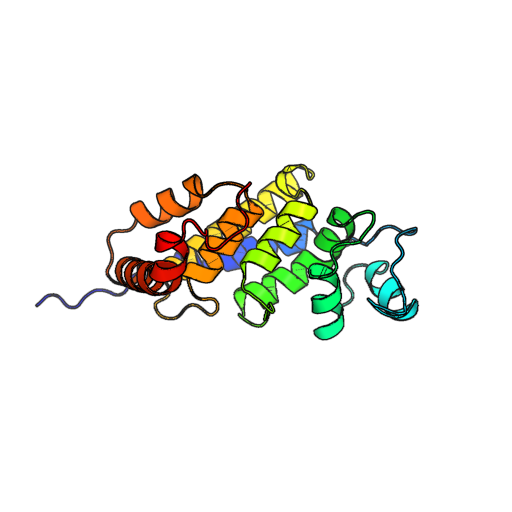1 96 ? 3.428 8.554 1.530 1.00 96.56 96 VAL A CA 1
ATOM 732 C C . VAL A 1 96 ? 4.943 8.646 1.456 1.00 96.56 96 VAL A C 1
ATOM 734 O O . VAL A 1 96 ? 5.542 8.135 0.515 1.00 96.56 96 VAL A O 1
ATOM 737 N N . GLU A 1 97 ? 5.545 9.252 2.476 1.00 91.88 97 GLU A N 1
ATOM 738 C CA . GLU A 1 97 ? 6.993 9.452 2.587 1.00 91.88 97 GLU A CA 1
ATOM 739 C C . GLU A 1 97 ? 7.535 8.686 3.809 1.00 91.88 97 GLU A C 1
ATOM 741 O O . GLU A 1 97 ? 7.500 9.202 4.933 1.00 91.88 97 GLU A O 1
ATOM 746 N N . PRO A 1 98 ? 7.983 7.430 3.636 1.00 93.50 98 PRO A N 1
ATOM 747 C CA . PRO A 1 98 ? 8.723 6.702 4.663 1.00 93.50 98 PRO A CA 1
ATOM 748 C C . PRO A 1 98 ? 10.081 7.350 4.945 1.00 93.50 98 PRO A C 1
ATOM 750 O O . PRO A 1 98 ? 10.616 8.086 4.117 1.00 93.50 98 PRO A O 1
ATOM 753 N N . VAL A 1 99 ? 10.660 7.059 6.108 1.00 92.25 99 VAL A N 1
ATOM 754 C CA . VAL A 1 99 ? 11.925 7.674 6.538 1.00 92.25 99 VAL A CA 1
ATOM 755 C C . VAL A 1 99 ? 13.114 7.066 5.799 1.00 92.25 99 VAL A C 1
ATOM 757 O O . VAL A 1 99 ? 14.045 7.785 5.438 1.00 92.25 99 VAL A O 1
ATOM 760 N N . PHE A 1 100 ? 13.094 5.750 5.589 1.00 91.75 100 PHE A N 1
ATOM 761 C CA . PHE A 1 100 ? 14.212 5.006 5.008 1.00 91.75 100 PHE A CA 1
ATOM 762 C C . PHE A 1 100 ? 13.908 4.408 3.636 1.00 91.75 100 PHE A C 1
ATOM 764 O O . PHE A 1 100 ? 14.845 4.054 2.926 1.00 91.75 100 PHE A O 1
ATOM 771 N N . GLY A 1 101 ? 12.634 4.271 3.274 1.00 94.81 101 GLY A N 1
ATOM 772 C CA . GLY A 1 101 ? 12.217 3.769 1.966 1.00 94.81 101 GLY A CA 1
ATOM 773 C C . GLY A 1 101 ? 10.885 3.029 2.015 1.00 94.81 101 GLY A C 1
ATOM 774 O O . GLY A 1 101 ? 10.349 2.704 3.076 1.00 94.81 101 GLY A O 1
ATOM 775 N N . MET A 1 102 ? 10.341 2.717 0.846 1.00 97.38 102 MET A N 1
ATOM 776 C CA . MET A 1 102 ? 9.035 2.072 0.691 1.00 97.38 102 MET A CA 1
ATOM 777 C C . MET A 1 102 ? 9.006 0.627 1.201 1.00 97.38 102 MET A C 1
ATOM 779 O O . MET A 1 102 ? 7.923 0.089 1.448 1.00 97.38 102 MET A O 1
ATOM 783 N N . TYR A 1 103 ? 10.164 0.014 1.462 1.00 96.38 103 TYR A N 1
ATOM 784 C CA . TYR A 1 103 ? 10.228 -1.251 2.192 1.00 96.38 103 TYR A CA 1
ATOM 785 C C . TYR A 1 103 ? 9.594 -1.141 3.595 1.00 96.38 103 TYR A C 1
ATOM 787 O O . TYR A 1 103 ? 8.982 -2.099 4.052 1.00 96.38 103 TYR A O 1
ATOM 795 N N . GLU A 1 104 ? 9.609 0.025 4.257 1.00 97.38 104 GLU A N 1
ATOM 796 C CA . GLU A 1 104 ? 8.937 0.210 5.557 1.00 97.38 104 GLU A CA 1
ATOM 797 C C . GLU A 1 104 ? 7.415 0.044 5.449 1.00 97.38 104 GLU A C 1
ATOM 799 O O . GLU A 1 104 ? 6.770 -0.543 6.324 1.00 97.38 104 GLU A O 1
ATOM 804 N N . VAL A 1 105 ? 6.838 0.496 4.332 1.00 98.06 105 VAL A N 1
ATOM 805 C CA . VAL A 1 105 ? 5.430 0.246 4.016 1.00 98.06 105 VAL A CA 1
ATOM 806 C C . VAL A 1 105 ? 5.215 -1.247 3.806 1.00 98.06 105 VAL A C 1
ATOM 808 O O . VAL A 1 105 ? 4.296 -1.816 4.394 1.00 98.06 105 VAL A O 1
ATOM 811 N N . GLY A 1 106 ? 6.079 -1.902 3.026 1.00 97.81 106 GLY A N 1
ATOM 812 C CA . GLY A 1 106 ? 6.023 -3.349 2.821 1.00 97.81 106 GLY A CA 1
ATOM 813 C C . GLY A 1 106 ? 6.068 -4.126 4.140 1.00 97.81 106 GLY A C 1
ATOM 814 O O . GLY A 1 106 ? 5.256 -5.027 4.362 1.00 97.81 106 GLY A O 1
ATOM 815 N N . ARG A 1 107 ? 6.914 -3.692 5.076 1.00 97.00 107 ARG A N 1
ATOM 816 C CA . ARG A 1 107 ? 7.036 -4.260 6.420 1.00 97.00 107 ARG A CA 1
ATOM 817 C C . ARG A 1 107 ? 5.738 -4.101 7.213 1.00 97.00 107 ARG A C 1
ATOM 819 O O . ARG A 1 107 ? 5.335 -5.017 7.929 1.00 97.00 107 ARG A O 1
ATOM 826 N N . SER A 1 108 ? 5.036 -2.976 7.062 1.00 97.62 108 SER A N 1
ATOM 827 C CA . SER A 1 108 ? 3.706 -2.772 7.655 1.00 97.62 108 SER A CA 1
ATOM 828 C C . SER A 1 108 ? 2.684 -3.792 7.130 1.00 97.62 108 SER A C 1
ATOM 830 O O . SER A 1 108 ? 1.950 -4.395 7.917 1.00 97.62 108 SER A O 1
ATOM 832 N N . PHE A 1 109 ? 2.685 -4.076 5.821 1.00 97.94 109 PHE A N 1
ATOM 833 C CA . PHE A 1 109 ? 1.874 -5.158 5.245 1.00 97.94 109 PHE A CA 1
ATOM 834 C C . PHE A 1 109 ? 2.261 -6.529 5.812 1.00 97.94 109 PHE A C 1
ATOM 836 O O . PHE A 1 109 ? 1.375 -7.296 6.202 1.00 97.94 109 PHE A O 1
ATOM 843 N N . ALA A 1 110 ? 3.560 -6.829 5.897 1.00 96.44 110 ALA A N 1
ATOM 844 C CA . ALA A 1 110 ? 4.070 -8.092 6.428 1.00 96.44 110 ALA A CA 1
ATOM 845 C C . ALA A 1 110 ? 3.657 -8.315 7.896 1.00 96.44 110 ALA A C 1
ATOM 847 O O . ALA A 1 110 ? 3.117 -9.374 8.223 1.00 96.44 110 ALA A O 1
ATOM 848 N N . ARG A 1 111 ? 3.794 -7.294 8.759 1.00 96.00 111 ARG A N 1
ATOM 849 C CA . ARG A 1 111 ? 3.314 -7.300 10.160 1.00 96.00 111 ARG A CA 1
ATOM 850 C C . ARG A 1 111 ? 1.805 -7.507 10.267 1.00 96.00 111 ARG A C 1
ATOM 852 O O . ARG A 1 111 ? 1.322 -8.120 11.213 1.00 96.00 111 ARG A O 1
ATOM 859 N N . GLY A 1 112 ? 1.049 -7.012 9.289 1.00 96.81 112 GLY A N 1
ATOM 860 C CA . GLY A 1 112 ? -0.391 -7.232 9.203 1.00 96.81 112 GLY A CA 1
ATOM 861 C C . GLY A 1 112 ? -0.785 -8.658 8.803 1.00 96.81 112 GLY A C 1
ATOM 862 O O . GLY A 1 112 ? -1.964 -8.995 8.915 1.00 96.81 112 GLY A O 1
ATOM 863 N N . HIS A 1 113 ? 0.158 -9.486 8.335 1.00 96.88 113 HIS A N 1
ATOM 864 C CA . HIS A 1 113 ? -0.075 -10.837 7.813 1.00 96.88 113 HIS A CA 1
ATOM 865 C C . HIS A 1 113 ? -1.199 -10.893 6.769 1.00 96.88 113 HIS A C 1
ATOM 867 O O . HIS A 1 113 ? -2.079 -11.758 6.816 1.00 96.88 113 HIS A O 1
ATOM 873 N N . TRP A 1 114 ? -1.191 -9.949 5.823 1.00 98.12 114 TRP A N 1
ATOM 874 C CA . TRP A 1 114 ? -2.295 -9.757 4.877 1.00 98.12 114 TRP A CA 1
ATOM 875 C C . TRP A 1 114 ? -2.630 -10.997 4.043 1.00 98.12 114 TRP A C 1
ATOM 877 O O . TRP A 1 114 ? -3.781 -11.198 3.651 1.00 98.12 114 TRP A O 1
ATOM 887 N N . GLN A 1 115 ? -1.650 -11.869 3.805 1.00 97.69 115 GLN A N 1
ATOM 888 C CA . GLN A 1 115 ? -1.828 -13.130 3.092 1.00 97.69 115 GLN A CA 1
ATOM 889 C C . GLN A 1 115 ? -2.755 -14.104 3.839 1.00 97.69 115 GLN A C 1
ATOM 891 O O . GLN A 1 115 ? -3.387 -14.942 3.196 1.00 97.69 115 GLN A O 1
ATOM 896 N N . LEU A 1 116 ? -2.851 -13.990 5.169 1.00 98.00 116 LEU A N 1
ATOM 897 C CA . LEU A 1 116 ? -3.665 -14.846 6.040 1.00 98.00 116 LEU A CA 1
ATOM 898 C C . LEU A 1 116 ? -5.078 -14.294 6.283 1.00 98.00 116 LEU A C 1
ATOM 900 O O . LEU A 1 116 ? -5.901 -14.952 6.920 1.00 98.00 116 LEU A O 1
ATOM 904 N N . TRP A 1 117 ? -5.381 -13.091 5.792 1.00 98.38 117 TRP A N 1
ATOM 905 C CA . TRP A 1 117 ? -6.712 -12.497 5.915 1.00 98.38 117 TRP A CA 1
ATOM 906 C C . TRP A 1 117 ? -7.770 -13.282 5.122 1.00 98.38 117 TRP A C 1
ATOM 908 O O . TRP A 1 117 ? -7.430 -14.013 4.181 1.00 98.38 117 TRP A O 1
ATOM 918 N N . PRO A 1 118 ? -9.073 -13.096 5.435 1.00 98.44 118 PRO A N 1
ATOM 919 C CA . PRO A 1 118 ? -10.167 -13.665 4.652 1.00 98.44 118 PRO A CA 1
ATOM 920 C C . PRO A 1 118 ? -9.964 -13.487 3.145 1.00 98.44 118 PRO A C 1
ATOM 922 O O . PRO A 1 118 ? -9.539 -12.425 2.694 1.00 98.44 118 PRO A O 1
ATOM 925 N N . THR A 1 119 ? -10.322 -14.500 2.351 1.00 98.38 119 THR A N 1
ATOM 926 C CA . THR A 1 119 ? -9.997 -14.577 0.913 1.00 98.38 119 THR A CA 1
ATOM 927 C C . THR A 1 119 ? -10.360 -13.319 0.127 1.00 98.38 119 THR A C 1
ATOM 929 O O . THR A 1 119 ? -9.598 -12.901 -0.742 1.00 98.38 119 THR A O 1
ATOM 932 N N . ARG A 1 120 ? -11.501 -12.686 0.437 1.00 98.31 120 ARG A N 1
ATOM 933 C CA . ARG A 1 120 ? -11.922 -11.428 -0.201 1.00 98.31 120 ARG A CA 1
ATOM 934 C C . ARG A 1 120 ? -10.906 -10.302 0.030 1.00 98.31 120 ARG A C 1
ATOM 936 O O . ARG A 1 120 ? -10.588 -9.579 -0.904 1.00 98.31 120 ARG A O 1
ATOM 943 N N . GLN A 1 121 ? -10.397 -10.178 1.252 1.00 98.69 121 GLN A N 1
ATOM 944 C CA . GLN A 1 121 ? -9.447 -9.144 1.658 1.00 98.69 121 GLN A CA 1
ATOM 945 C C . GLN A 1 121 ? -8.052 -9.419 1.096 1.00 98.69 121 GLN A C 1
ATOM 947 O O . GLN A 1 121 ? -7.488 -8.565 0.419 1.00 98.69 121 GLN A O 1
ATOM 952 N N . SER A 1 122 ? -7.521 -10.626 1.299 1.00 98.69 122 SER A N 1
ATOM 953 C CA . SER A 1 122 ? -6.183 -10.982 0.809 1.00 98.69 122 SER A CA 1
ATOM 954 C C . SER A 1 122 ? -6.094 -10.946 -0.721 1.00 98.69 122 SER A C 1
ATOM 956 O O . SER A 1 122 ? -5.088 -10.504 -1.272 1.00 98.69 122 SER A O 1
ATOM 958 N N . SER A 1 123 ? -7.160 -11.327 -1.433 1.00 98.62 123 SER A N 1
ATOM 959 C CA . SER A 1 123 ? -7.202 -11.209 -2.899 1.00 98.62 123 SER A CA 1
ATOM 960 C C . SER A 1 123 ? -7.261 -9.755 -3.371 1.00 98.62 123 SER A C 1
ATOM 962 O O . SER A 1 123 ? -6.646 -9.438 -4.384 1.00 98.62 123 SER A O 1
ATOM 964 N N . ALA A 1 124 ? -7.953 -8.868 -2.644 1.00 98.81 124 ALA A N 1
ATOM 965 C CA . ALA A 1 124 ? -7.993 -7.442 -2.971 1.00 98.81 124 ALA A CA 1
ATOM 966 C C . ALA A 1 124 ? -6.616 -6.780 -2.802 1.00 98.81 124 ALA A C 1
ATOM 968 O O . ALA A 1 124 ? -6.189 -6.047 -3.688 1.00 98.81 124 ALA A O 1
ATOM 969 N N . VAL A 1 125 ? -5.891 -7.097 -1.721 1.00 98.81 125 VAL A N 1
ATOM 970 C CA . VAL A 1 125 ? -4.508 -6.623 -1.516 1.00 98.81 125 VAL A CA 1
ATOM 971 C C . VAL A 1 125 ? -3.585 -7.132 -2.615 1.00 98.81 125 VAL A C 1
ATOM 973 O O . VAL A 1 125 ? -2.849 -6.351 -3.211 1.00 98.81 125 VAL A O 1
ATOM 976 N N . ARG A 1 126 ? -3.654 -8.433 -2.926 1.00 98.75 126 ARG A N 1
ATOM 977 C CA . ARG A 1 126 ? -2.838 -9.034 -3.986 1.00 98.75 126 ARG A CA 1
ATOM 978 C C . ARG A 1 126 ? -3.063 -8.338 -5.325 1.00 98.75 126 ARG A C 1
ATOM 980 O O . ARG A 1 126 ? -2.102 -7.941 -5.971 1.00 98.75 126 ARG A O 1
ATOM 987 N N . GLU A 1 127 ? -4.321 -8.183 -5.728 1.00 98.75 127 GLU A N 1
ATOM 988 C CA . GLU A 1 127 ? -4.655 -7.541 -7.000 1.00 98.75 127 GLU A CA 1
ATOM 989 C C . GLU A 1 127 ? -4.223 -6.072 -7.030 1.00 98.75 127 GLU A C 1
ATOM 991 O O . GLU A 1 127 ? -3.695 -5.629 -8.044 1.00 98.75 127 GLU A O 1
ATOM 996 N N . PHE A 1 128 ? -4.370 -5.342 -5.921 1.00 98.88 128 PHE A N 1
ATOM 997 C CA . PHE A 1 128 ? -3.863 -3.976 -5.792 1.00 98.88 128 PHE A CA 1
ATOM 998 C C . PHE A 1 128 ? -2.349 -3.896 -6.021 1.00 98.88 128 PHE A C 1
ATOM 1000 O O . PHE A 1 128 ? -1.917 -3.145 -6.893 1.00 98.88 128 PHE A O 1
ATOM 1007 N N . LEU A 1 129 ? -1.553 -4.702 -5.310 1.00 98.75 129 LEU A N 1
ATOM 1008 C CA . LEU A 1 129 ? -0.094 -4.690 -5.451 1.00 98.75 129 LEU A CA 1
ATOM 1009 C C . LEU A 1 129 ? 0.338 -5.050 -6.882 1.00 98.75 129 LEU A C 1
ATOM 1011 O O . LEU A 1 129 ? 1.188 -4.379 -7.458 1.00 98.75 129 LEU A O 1
ATOM 1015 N N . HIS A 1 130 ? -0.290 -6.057 -7.498 1.00 98.69 130 HIS A N 1
ATOM 1016 C CA . HIS A 1 130 ? 0.005 -6.439 -8.883 1.00 98.69 130 HIS A CA 1
ATOM 1017 C C . HIS A 1 130 ? -0.413 -5.392 -9.915 1.00 98.69 130 HIS A C 1
ATOM 1019 O O . HIS A 1 130 ? 0.312 -5.174 -10.886 1.00 98.69 130 HIS A O 1
ATOM 1025 N N . ALA A 1 131 ? -1.575 -4.762 -9.742 1.00 98.69 131 ALA A N 1
ATOM 1026 C CA . ALA A 1 131 ? -2.036 -3.718 -10.647 1.00 98.69 131 ALA A CA 1
ATOM 1027 C C . ALA A 1 131 ? -1.159 -2.465 -10.539 1.00 98.69 131 ALA A C 1
ATOM 1029 O O . ALA A 1 131 ? -0.818 -1.880 -11.565 1.00 98.69 131 ALA A O 1
ATOM 1030 N N . TRP A 1 132 ? -0.753 -2.094 -9.320 1.00 98.69 132 TRP A N 1
ATOM 1031 C CA . TRP A 1 132 ? 0.137 -0.959 -9.092 1.00 98.69 132 TRP A CA 1
ATOM 1032 C C . TRP A 1 132 ? 1.520 -1.221 -9.685 1.00 98.69 132 TRP A C 1
ATOM 1034 O O . TRP A 1 132 ? 2.002 -0.408 -10.467 1.00 98.69 132 TRP A O 1
ATOM 1044 N N . TRP A 1 133 ? 2.098 -2.395 -9.420 1.00 98.56 133 TRP A N 1
ATOM 1045 C CA . TRP A 1 133 ? 3.371 -2.818 -10.001 1.00 98.56 133 TRP A CA 1
ATOM 1046 C C . TRP A 1 133 ? 3.367 -2.764 -11.535 1.00 98.56 133 TRP A C 1
ATOM 1048 O O . TRP A 1 133 ? 4.207 -2.102 -12.142 1.00 98.56 133 TRP A O 1
ATOM 1058 N N . ALA A 1 134 ? 2.380 -3.402 -12.172 1.00 97.50 134 ALA A N 1
ATOM 1059 C CA . ALA A 1 134 ? 2.285 -3.450 -13.630 1.00 97.50 134 ALA A CA 1
ATOM 1060 C C . ALA A 1 134 ? 2.054 -2.067 -14.262 1.00 97.50 134 ALA A C 1
ATOM 1062 O O . ALA A 1 134 ? 2.528 -1.810 -15.365 1.00 97.50 134 ALA A O 1
ATOM 1063 N N . HIS A 1 135 ? 1.314 -1.181 -13.589 1.00 97.88 135 HIS A N 1
ATOM 1064 C CA . HIS A 1 135 ? 1.127 0.189 -14.055 1.00 97.88 135 HIS A CA 1
ATOM 1065 C C . HIS A 1 135 ? 2.428 0.995 -13.968 1.00 97.88 135 HIS A C 1
ATOM 1067 O O . HIS A 1 135 ? 2.832 1.586 -14.966 1.00 97.88 135 HIS A O 1
ATOM 1073 N N . SER A 1 136 ? 3.107 0.960 -12.819 1.00 98.00 136 SER A N 1
ATOM 1074 C CA . SER A 1 136 ? 4.344 1.713 -12.584 1.00 98.00 136 SER A CA 1
ATOM 1075 C C . SER A 1 136 ? 5.482 1.300 -13.520 1.00 98.00 136 SER A C 1
ATOM 1077 O O . SER A 1 136 ? 6.249 2.155 -13.946 1.00 98.00 136 SER A O 1
ATOM 1079 N N . LEU A 1 137 ? 5.564 0.018 -13.899 1.00 97.44 137 LEU A N 1
ATOM 1080 C CA . LEU A 1 137 ? 6.561 -0.464 -14.864 1.00 97.44 137 LEU A CA 1
ATOM 1081 C C . LEU A 1 137 ? 6.401 0.127 -16.272 1.00 97.44 137 LEU A C 1
ATOM 1083 O O . LEU A 1 137 ? 7.378 0.192 -17.012 1.00 97.44 137 LEU A O 1
ATOM 1087 N N . LEU A 1 138 ? 5.191 0.542 -16.655 1.00 96.56 138 LEU A N 1
ATOM 1088 C CA . LEU A 1 138 ? 4.916 1.140 -17.967 1.00 96.56 138 LEU A CA 1
ATOM 1089 C C . LEU A 1 138 ? 4.827 2.670 -17.917 1.00 96.56 138 LEU A C 1
ATOM 1091 O O . LEU A 1 138 ? 4.856 3.324 -18.960 1.00 96.56 138 LEU A O 1
ATOM 1095 N N . ASP A 1 139 ? 4.699 3.247 -16.724 1.00 96.25 139 ASP A N 1
ATOM 1096 C CA . ASP A 1 139 ? 4.735 4.690 -16.533 1.00 96.25 139 ASP A CA 1
ATOM 1097 C C . ASP A 1 139 ? 6.189 5.177 -16.640 1.00 96.25 139 ASP A C 1
ATOM 1099 O O . ASP A 1 139 ? 7.049 4.707 -15.895 1.00 96.25 139 ASP A O 1
ATOM 1103 N N . PRO A 1 140 ? 6.519 6.106 -17.553 1.00 95.50 140 PRO A N 1
ATOM 1104 C CA . PRO A 1 140 ? 7.865 6.648 -17.638 1.00 95.50 140 PRO A CA 1
ATOM 1105 C C . PRO A 1 140 ? 8.288 7.482 -16.419 1.00 95.50 140 PRO A C 1
ATOM 1107 O O . PRO A 1 140 ? 9.488 7.712 -16.275 1.00 95.50 140 PRO A O 1
ATOM 1110 N N . ALA A 1 141 ? 7.350 7.966 -15.602 1.00 95.88 141 ALA A N 1
ATOM 1111 C CA . ALA A 1 141 ? 7.610 8.794 -14.426 1.00 95.88 141 ALA A CA 1
ATOM 1112 C C . ALA A 1 141 ? 6.607 8.470 -13.297 1.00 95.88 141 ALA A C 1
ATOM 1114 O O . ALA A 1 141 ? 5.778 9.318 -12.954 1.00 95.88 141 ALA A O 1
ATOM 1115 N N . PRO A 1 142 ? 6.660 7.250 -12.730 1.00 96.81 142 PRO A N 1
ATOM 1116 C CA . PRO A 1 142 ? 5.715 6.823 -11.710 1.00 96.81 142 PRO A CA 1
ATOM 1117 C C . PRO A 1 142 ? 5.870 7.664 -10.441 1.00 96.81 142 PRO A C 1
ATOM 1119 O O . PRO A 1 142 ? 6.976 8.062 -10.073 1.00 96.81 142 PRO A O 1
ATOM 1122 N N . ALA A 1 143 ? 4.757 7.897 -9.742 1.00 97.00 143 ALA A N 1
ATOM 1123 C CA . ALA A 1 143 ? 4.737 8.692 -8.510 1.00 97.00 143 ALA A CA 1
ATOM 1124 C C . ALA A 1 143 ? 5.638 8.110 -7.404 1.00 97.00 143 ALA A C 1
ATOM 1126 O O . ALA A 1 143 ? 6.230 8.857 -6.630 1.00 97.00 143 ALA A O 1
ATOM 1127 N N . VAL A 1 144 ? 5.767 6.781 -7.359 1.00 97.81 144 VAL A N 1
ATOM 1128 C CA . VAL A 1 144 ? 6.754 6.071 -6.540 1.00 97.81 144 VAL A CA 1
ATOM 1129 C C . VAL A 1 144 ? 7.777 5.433 -7.481 1.00 97.81 144 VAL A C 1
ATOM 1131 O O . VAL A 1 144 ? 7.362 4.694 -8.381 1.00 97.81 144 VAL A O 1
ATOM 1134 N N . PRO A 1 145 ? 9.090 5.668 -7.292 1.00 97.69 145 PRO A N 1
ATOM 1135 C CA . PRO A 1 145 ? 10.123 5.041 -8.109 1.00 97.69 145 PRO A CA 1
ATOM 1136 C C . PRO A 1 145 ? 9.986 3.514 -8.140 1.00 97.69 145 PRO A C 1
ATOM 1138 O O . PRO A 1 145 ? 9.707 2.884 -7.119 1.00 97.69 145 PRO A O 1
ATOM 1141 N N . VAL A 1 146 ? 10.210 2.895 -9.303 1.00 98.19 146 VAL A N 1
ATOM 1142 C CA . VAL A 1 146 ? 9.993 1.447 -9.484 1.00 98.19 146 VAL A CA 1
ATOM 1143 C C . VAL A 1 146 ? 10.845 0.610 -8.530 1.00 98.19 146 VAL A C 1
ATOM 1145 O O . VAL A 1 146 ? 10.357 -0.384 -8.002 1.00 98.19 146 VAL A O 1
ATOM 1148 N N . HIS A 1 147 ? 12.087 1.014 -8.257 1.00 97.50 147 HIS A N 1
ATOM 1149 C CA . HIS A 1 147 ? 12.949 0.303 -7.311 1.00 97.50 147 HIS A CA 1
ATOM 1150 C C . HIS A 1 147 ? 12.391 0.347 -5.873 1.00 97.50 147 HIS A C 1
ATOM 1152 O O . HIS A 1 147 ? 12.333 -0.676 -5.197 1.00 97.50 147 HIS A O 1
ATOM 1158 N N . GLU A 1 148 ? 11.870 1.488 -5.425 1.00 98.06 148 GLU A N 1
ATOM 1159 C CA . GLU A 1 148 ? 11.191 1.607 -4.126 1.00 98.06 148 GLU A CA 1
ATOM 1160 C C . GLU A 1 148 ? 9.917 0.746 -4.069 1.00 98.06 148 GLU A C 1
ATOM 1162 O O . GLU A 1 148 ? 9.691 -0.003 -3.115 1.00 98.06 148 GLU A O 1
ATOM 1167 N N .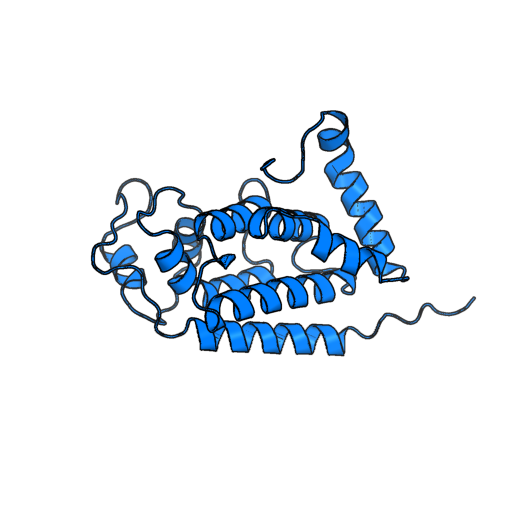 LEU A 1 149 ? 9.096 0.779 -5.125 1.00 98.50 149 LEU A N 1
ATOM 1168 C CA . LEU A 1 149 ? 7.888 -0.045 -5.202 1.00 98.50 149 LEU A CA 1
ATOM 1169 C C . LEU A 1 149 ? 8.213 -1.547 -5.228 1.00 98.50 149 LEU A C 1
ATOM 1171 O O . LEU A 1 149 ? 7.507 -2.341 -4.607 1.00 98.50 149 LEU A O 1
ATOM 1175 N N . PHE A 1 150 ? 9.291 -1.945 -5.903 1.00 98.19 150 PHE A N 1
ATOM 1176 C CA . PHE A 1 150 ? 9.761 -3.325 -5.894 1.00 98.19 150 PHE A CA 1
ATOM 1177 C C . PHE A 1 150 ? 10.133 -3.775 -4.478 1.00 98.19 150 PHE A C 1
ATOM 1179 O O . PHE A 1 150 ? 9.711 -4.852 -4.060 1.00 98.19 150 PHE A O 1
ATOM 1186 N N . ALA A 1 151 ? 10.858 -2.941 -3.723 1.00 97.62 151 ALA A N 1
ATOM 1187 C CA . ALA A 1 151 ? 11.221 -3.236 -2.339 1.00 97.62 151 ALA A CA 1
ATOM 1188 C C . ALA A 1 151 ? 9.983 -3.392 -1.441 1.00 97.62 151 ALA A C 1
ATOM 1190 O O . ALA A 1 151 ? 9.887 -4.363 -0.691 1.00 97.62 151 ALA A O 1
ATOM 1191 N N . LEU A 1 152 ? 8.984 -2.512 -1.588 1.00 98.12 152 LEU A N 1
ATOM 1192 C CA . LEU A 1 152 ? 7.687 -2.643 -0.914 1.00 98.12 152 LEU A CA 1
ATOM 1193 C C . LEU A 1 152 ? 7.014 -3.976 -1.237 1.00 98.12 152 LEU A C 1
ATOM 1195 O O . LEU A 1 152 ? 6.583 -4.687 -0.331 1.00 98.12 152 LEU A O 1
ATOM 1199 N N . CYS A 1 153 ? 6.891 -4.309 -2.522 1.00 98.12 153 CYS A N 1
ATOM 1200 C CA . CYS A 1 153 ? 6.229 -5.526 -2.977 1.00 98.12 153 CYS A CA 1
ATOM 1201 C C . CYS A 1 153 ? 6.954 -6.787 -2.485 1.00 98.12 153 CYS A C 1
ATOM 1203 O O . CYS A 1 153 ? 6.299 -7.723 -2.013 1.00 98.12 153 CYS A O 1
ATOM 1205 N N . ALA A 1 154 ? 8.287 -6.802 -2.556 1.00 97.06 154 ALA A N 1
ATOM 1206 C CA . ALA A 1 154 ? 9.122 -7.899 -2.085 1.00 97.06 154 ALA A CA 1
ATOM 1207 C C . ALA A 1 154 ? 8.959 -8.123 -0.577 1.00 97.06 154 ALA A C 1
ATOM 1209 O O . ALA A 1 154 ? 8.643 -9.238 -0.163 1.00 97.06 154 ALA A O 1
ATOM 1210 N N . GLU A 1 155 ? 9.073 -7.056 0.214 1.00 97.38 155 GLU A N 1
ATOM 1211 C CA . GLU A 1 155 ? 8.900 -7.081 1.667 1.00 97.38 155 GLU A CA 1
ATOM 1212 C C . GLU A 1 155 ? 7.479 -7.517 2.055 1.00 97.38 155 GLU A C 1
ATOM 1214 O O . GLU A 1 155 ? 7.288 -8.480 2.796 1.00 97.38 155 GLU A O 1
ATOM 1219 N N . ALA A 1 156 ? 6.451 -6.882 1.479 1.00 97.44 156 ALA A N 1
ATOM 1220 C CA . ALA A 1 156 ? 5.053 -7.183 1.785 1.00 97.44 156 ALA A CA 1
ATOM 1221 C C . ALA A 1 156 ? 4.696 -8.647 1.509 1.00 97.44 156 ALA A C 1
ATOM 1223 O O . ALA A 1 156 ? 3.871 -9.232 2.215 1.00 97.44 156 ALA A O 1
ATOM 1224 N N . SER A 1 157 ? 5.262 -9.233 0.453 1.00 95.81 157 SER A N 1
ATOM 1225 C CA . SER A 1 157 ? 4.947 -10.596 0.021 1.00 95.81 157 SER A CA 1
ATOM 1226 C C . SER A 1 157 ? 5.926 -11.658 0.523 1.00 95.81 157 SER A C 1
ATOM 1228 O O . SER A 1 157 ? 5.629 -12.842 0.353 1.00 95.81 157 SER A O 1
ATOM 1230 N N . ALA A 1 158 ? 7.036 -11.256 1.151 1.00 94.75 158 ALA A N 1
ATOM 1231 C CA . ALA A 1 158 ? 8.176 -12.108 1.494 1.00 94.75 158 ALA A CA 1
ATOM 1232 C C . ALA A 1 158 ? 8.721 -12.910 0.291 1.00 94.75 158 ALA A C 1
ATOM 1234 O O . ALA A 1 158 ? 9.158 -14.054 0.421 1.00 94.75 158 ALA A O 1
ATOM 1235 N N . THR A 1 159 ? 8.638 -12.346 -0.920 1.00 94.94 159 THR A N 1
ATOM 1236 C CA . THR A 1 159 ? 9.149 -12.971 -2.147 1.00 94.94 159 THR A CA 1
ATOM 1237 C C . THR A 1 159 ? 9.327 -11.952 -3.272 1.00 94.94 159 THR A C 1
ATOM 1239 O O . THR A 1 159 ? 8.535 -11.030 -3.429 1.00 94.94 159 THR A O 1
ATOM 1242 N N . THR A 1 160 ? 10.344 -12.142 -4.112 1.00 95.62 160 THR A N 1
ATOM 1243 C CA . THR A 1 160 ? 10.594 -11.307 -5.302 1.00 95.62 160 THR A CA 1
ATOM 1244 C C . THR A 1 160 ? 10.018 -11.898 -6.590 1.00 95.62 160 THR A C 1
ATOM 1246 O O . THR A 1 160 ? 9.774 -11.175 -7.556 1.00 95.62 160 THR A O 1
ATOM 1249 N N . VAL A 1 161 ? 9.779 -13.213 -6.608 1.00 96.50 161 VAL A N 1
ATOM 1250 C CA . VAL A 1 161 ? 9.474 -14.004 -7.811 1.00 96.50 161 VAL A CA 1
ATOM 1251 C C . VAL A 1 161 ? 8.318 -13.445 -8.653 1.00 96.50 161 VAL A C 1
ATOM 1253 O O . VAL A 1 161 ? 8.516 -13.249 -9.851 1.00 96.50 161 VAL A O 1
ATOM 1256 N N . PRO A 1 162 ? 7.121 -13.166 -8.100 1.00 96.31 162 PRO A N 1
ATOM 1257 C CA . PRO A 1 162 ? 6.001 -12.702 -8.918 1.00 96.31 162 PRO A CA 1
ATOM 1258 C C . PRO A 1 162 ? 6.222 -11.307 -9.521 1.00 96.31 162 PRO A C 1
ATOM 1260 O O . PRO A 1 162 ? 5.616 -10.985 -10.540 1.00 96.31 162 PRO A O 1
ATOM 1263 N N . TRP A 1 163 ? 7.069 -10.483 -8.906 1.00 97.62 163 TRP A N 1
ATOM 1264 C CA . TRP A 1 163 ? 7.336 -9.111 -9.343 1.00 97.62 163 TRP A CA 1
ATOM 1265 C C . TRP A 1 163 ? 8.369 -9.093 -10.467 1.00 97.62 163 TRP A C 1
ATOM 1267 O O . TRP A 1 163 ? 8.135 -8.464 -11.501 1.00 97.62 163 TRP A O 1
ATOM 1277 N N . LEU A 1 164 ? 9.448 -9.869 -10.302 1.00 96.88 164 LEU A N 1
ATOM 1278 C CA . LEU A 1 164 ? 10.461 -10.082 -11.336 1.00 96.88 164 LEU A CA 1
ATOM 1279 C C . LEU A 1 164 ? 9.861 -10.737 -12.580 1.00 96.88 164 LEU A C 1
ATOM 1281 O O . LEU A 1 164 ? 10.100 -10.254 -13.676 1.00 96.88 164 LEU A O 1
ATOM 1285 N N . ALA A 1 165 ? 8.995 -11.743 -12.423 1.00 97.25 165 ALA A N 1
ATOM 1286 C CA . ALA A 1 165 ? 8.353 -12.400 -13.562 1.00 97.25 165 ALA A CA 1
ATOM 1287 C C . ALA A 1 165 ? 7.511 -11.437 -14.424 1.00 97.25 165 ALA A C 1
ATOM 1289 O O . ALA A 1 165 ? 7.455 -11.585 -15.642 1.00 97.25 165 ALA A O 1
ATOM 1290 N N . VAL A 1 166 ? 6.851 -10.443 -13.810 1.00 95.81 166 VAL A N 1
ATOM 1291 C CA . VAL A 1 166 ? 6.134 -9.400 -14.565 1.00 95.81 166 VAL A CA 1
ATOM 1292 C C . VAL A 1 166 ? 7.125 -8.492 -15.281 1.00 95.81 166 VAL A C 1
ATOM 1294 O O . VAL A 1 166 ? 6.926 -8.214 -16.458 1.00 95.81 166 VAL A O 1
ATOM 1297 N N . TRP A 1 167 ? 8.189 -8.065 -14.601 1.00 94.88 167 TRP A N 1
ATOM 1298 C CA . TRP A 1 167 ? 9.216 -7.207 -15.193 1.00 94.88 167 TRP A CA 1
ATOM 1299 C C . TRP A 1 167 ? 9.887 -7.878 -16.399 1.00 94.88 167 TRP A C 1
ATOM 1301 O O . TRP A 1 167 ? 9.915 -7.296 -17.475 1.00 94.88 167 TRP A O 1
ATOM 1311 N N . GLU A 1 168 ? 10.317 -9.134 -16.250 1.00 95.56 168 GLU A N 1
ATOM 1312 C CA . GLU A 1 168 ? 10.940 -9.960 -17.298 1.00 95.56 168 GLU A CA 1
ATOM 1313 C C . GLU A 1 168 ? 10.022 -10.213 -18.502 1.00 95.56 168 GLU A C 1
ATOM 1315 O O . GLU A 1 168 ? 10.498 -10.499 -19.598 1.00 95.56 168 GLU A O 1
ATOM 1320 N N . SER A 1 169 ? 8.701 -10.140 -18.312 1.00 94.94 169 SER A N 1
ATOM 1321 C CA . SER A 1 169 ? 7.736 -10.347 -19.397 1.00 94.94 169 SER A CA 1
ATOM 1322 C C . SER A 1 169 ? 7.559 -9.133 -20.314 1.00 94.94 169 SER A C 1
ATOM 1324 O O . SER A 1 169 ? 6.890 -9.248 -21.343 1.00 94.94 169 SER A O 1
ATOM 1326 N N . LEU A 1 170 ? 8.115 -7.977 -19.940 1.00 93.25 170 LEU A N 1
ATOM 1327 C CA . LEU A 1 170 ? 8.024 -6.738 -20.702 1.00 93.25 170 LEU A CA 1
ATOM 1328 C C . LEU A 1 170 ? 9.295 -6.541 -21.536 1.00 93.25 170 LEU A C 1
ATOM 1330 O O . LEU A 1 170 ? 10.398 -6.583 -21.007 1.00 93.25 170 LEU A O 1
ATOM 1334 N N . ASP A 1 171 ? 9.115 -6.289 -22.830 1.00 89.50 171 ASP A N 1
ATOM 1335 C CA . ASP A 1 171 ? 10.184 -5.990 -23.792 1.00 89.50 171 ASP A CA 1
ATOM 1336 C C . ASP A 1 171 ? 9.944 -4.576 -24.350 1.00 89.50 171 ASP A C 1
ATOM 1338 O O . ASP A 1 171 ? 9.323 -4.402 -25.402 1.00 89.50 171 ASP A O 1
ATOM 1342 N N . ASP A 1 172 ? 10.298 -3.557 -23.558 1.00 90.25 172 ASP A N 1
ATOM 1343 C CA . ASP A 1 172 ? 10.075 -2.135 -23.857 1.00 90.25 172 ASP A CA 1
ATOM 1344 C C . ASP A 1 172 ? 11.141 -1.245 -23.177 1.00 90.25 172 ASP A C 1
ATOM 1346 O O . ASP A 1 172 ? 11.699 -1.590 -22.135 1.00 90.25 172 ASP A O 1
ATOM 1350 N N . GLU A 1 173 ? 11.396 -0.063 -23.747 1.00 93.44 173 GLU A N 1
ATOM 1351 C CA . GLU A 1 173 ? 12.405 0.897 -23.276 1.00 93.44 173 GLU A CA 1
ATOM 1352 C C . GLU A 1 173 ? 12.112 1.439 -21.865 1.00 93.44 173 GLU A C 1
ATOM 1354 O O . GLU A 1 173 ? 13.037 1.752 -21.112 1.00 93.44 173 GLU A O 1
ATOM 1359 N N . VAL A 1 174 ? 10.835 1.577 -21.484 1.00 95.75 174 VAL A N 1
ATOM 1360 C CA . VAL A 1 174 ? 10.470 2.130 -20.168 1.00 95.75 174 VAL A CA 1
ATOM 1361 C C . VAL A 1 174 ? 10.845 1.175 -19.015 1.00 95.75 174 VAL A C 1
ATOM 1363 O O . VAL A 1 174 ? 11.596 1.608 -18.136 1.00 95.75 174 VAL A O 1
ATOM 1366 N N . PRO A 1 175 ? 10.415 -0.105 -19.004 1.00 95.12 175 PRO A N 1
ATOM 1367 C CA . PRO A 1 175 ? 10.884 -1.104 -18.039 1.00 95.12 175 PRO A CA 1
ATOM 1368 C C . PRO A 1 175 ? 12.410 -1.265 -17.983 1.00 95.12 175 PRO A C 1
ATOM 1370 O O . PRO A 1 175 ? 12.949 -1.429 -16.886 1.00 95.12 175 PRO A O 1
ATOM 1373 N N . ASP A 1 176 ? 13.108 -1.190 -19.122 1.00 96.06 176 ASP A N 1
ATOM 1374 C CA . ASP A 1 176 ? 14.577 -1.276 -19.182 1.00 96.06 176 ASP A CA 1
ATOM 1375 C C . ASP A 1 176 ? 15.251 -0.092 -18.482 1.00 96.06 176 ASP A C 1
ATOM 1377 O O . ASP A 1 176 ? 16.225 -0.254 -17.739 1.00 96.06 176 ASP A O 1
ATOM 1381 N N . ARG A 1 177 ? 14.717 1.120 -18.674 1.00 96.88 177 ARG A N 1
ATOM 1382 C CA . ARG A 1 177 ? 15.206 2.305 -17.965 1.00 96.88 177 ARG A CA 1
ATOM 1383 C C . ARG A 1 177 ? 15.009 2.167 -16.459 1.00 96.88 177 ARG A C 1
ATOM 1385 O O . ARG A 1 177 ? 15.946 2.423 -15.704 1.00 96.88 177 ARG A O 1
ATOM 1392 N N . HIS A 1 178 ? 13.833 1.715 -16.028 1.00 97.62 178 HIS A N 1
ATOM 1393 C CA . HIS A 1 178 ? 13.559 1.458 -14.613 1.00 97.62 178 HIS A CA 1
ATOM 1394 C C . HIS A 1 178 ? 14.531 0.433 -14.019 1.00 97.62 178 HIS A C 1
ATOM 1396 O O . HIS A 1 178 ? 14.929 0.558 -12.861 1.00 97.62 178 HIS A O 1
ATOM 1402 N N . LEU A 1 179 ? 14.948 -0.568 -14.803 1.00 95.31 179 LEU A N 1
ATOM 1403 C CA . LEU A 1 179 ? 15.911 -1.576 -14.361 1.00 95.31 179 LEU A CA 1
ATOM 1404 C C . LEU A 1 179 ? 17.299 -0.954 -14.161 1.00 95.31 179 LEU A C 1
ATOM 1406 O O . LEU A 1 179 ? 17.940 -1.198 -13.140 1.00 95.31 179 LEU A O 1
ATOM 1410 N N . ALA A 1 180 ? 17.751 -0.117 -15.097 1.00 95.81 180 ALA A N 1
ATOM 1411 C CA . ALA A 1 180 ? 19.019 0.602 -14.970 1.00 95.81 180 ALA A CA 1
ATOM 1412 C C . ALA A 1 180 ? 19.042 1.537 -13.744 1.00 95.81 180 ALA A C 1
ATOM 1414 O O . ALA A 1 180 ? 20.049 1.617 -13.032 1.00 95.81 180 ALA A O 1
ATOM 1415 N N . GLU A 1 181 ? 17.924 2.213 -13.470 1.00 97.00 181 GLU A N 1
ATOM 1416 C CA . GLU A 1 181 ? 17.742 3.033 -12.268 1.00 97.00 181 GLU A CA 1
ATOM 1417 C C . GLU A 1 181 ? 17.803 2.184 -10.991 1.00 97.00 181 GLU A C 1
ATOM 1419 O O . GLU A 1 181 ? 18.507 2.552 -10.052 1.00 97.00 181 GLU A O 1
ATOM 1424 N N . ALA A 1 182 ? 17.141 1.022 -10.967 1.00 95.69 182 ALA A N 1
ATOM 1425 C CA . ALA A 1 182 ? 17.174 0.104 -9.829 1.00 95.69 182 ALA A CA 1
ATOM 1426 C C . ALA A 1 182 ? 18.586 -0.429 -9.544 1.00 95.69 182 ALA A C 1
ATOM 1428 O O . ALA A 1 182 ? 19.031 -0.418 -8.397 1.00 95.69 182 ALA A O 1
ATOM 1429 N N . VAL A 1 183 ? 19.324 -0.834 -10.585 1.00 93.56 183 VAL A N 1
ATOM 1430 C CA . VAL A 1 183 ? 20.720 -1.282 -10.451 1.00 93.56 183 VAL A CA 1
ATOM 1431 C C . VAL A 1 183 ? 21.586 -0.174 -9.859 1.00 93.56 183 VAL A C 1
ATOM 1433 O O . VAL A 1 183 ? 22.351 -0.432 -8.936 1.00 93.56 183 VAL A O 1
ATOM 1436 N N . THR A 1 184 ? 21.423 1.061 -10.337 1.00 95.06 184 THR A N 1
ATOM 1437 C CA . THR A 1 184 ? 22.178 2.219 -9.839 1.00 95.06 184 THR A CA 1
ATOM 1438 C C . THR A 1 184 ? 21.836 2.530 -8.380 1.00 95.06 184 THR A C 1
ATOM 1440 O O . THR A 1 184 ? 22.726 2.824 -7.585 1.00 95.06 184 THR A O 1
ATOM 1443 N N . ALA A 1 185 ? 20.556 2.449 -8.008 1.00 93.94 185 ALA A N 1
ATOM 1444 C CA . ALA A 1 185 ? 20.099 2.708 -6.645 1.00 93.94 185 ALA A CA 1
ATOM 1445 C C . ALA A 1 185 ? 20.628 1.670 -5.640 1.00 93.94 185 ALA A C 1
ATOM 1447 O O . ALA A 1 185 ? 20.936 2.014 -4.499 1.00 93.94 185 ALA A O 1
ATOM 1448 N N . TRP A 1 186 ? 20.744 0.404 -6.048 1.00 94.25 186 TRP A N 1
ATOM 1449 C CA . TRP A 1 186 ? 21.077 -0.699 -5.143 1.00 94.25 186 TRP A CA 1
ATOM 1450 C C . TRP A 1 186 ? 22.533 -1.159 -5.192 1.00 94.25 186 TRP A C 1
ATOM 1452 O O . TRP A 1 186 ? 22.937 -1.910 -4.306 1.00 94.25 186 TRP A O 1
ATOM 1462 N N . GLU A 1 187 ? 23.326 -0.724 -6.178 1.00 93.12 187 GLU A N 1
ATOM 1463 C CA . GLU A 1 187 ? 24.696 -1.201 -6.428 1.00 93.12 187 GLU A CA 1
ATOM 1464 C C . GLU A 1 187 ? 25.536 -1.290 -5.146 1.00 93.12 187 GLU A C 1
ATOM 1466 O O . GLU A 1 187 ? 26.067 -2.351 -4.822 1.00 93.12 187 GLU A O 1
ATOM 1471 N N . TYR A 1 188 ? 25.608 -0.203 -4.373 1.00 88.62 188 TYR A N 1
ATOM 1472 C CA . TYR A 1 188 ? 26.412 -0.163 -3.150 1.00 88.62 188 TYR A CA 1
ATOM 1473 C C . TYR A 1 188 ? 25.924 -1.130 -2.068 1.00 88.62 188 TYR A C 1
ATOM 1475 O O . TYR A 1 188 ? 26.750 -1.759 -1.408 1.00 88.62 188 TYR A O 1
ATOM 1483 N N . GLY A 1 189 ? 24.606 -1.256 -1.892 1.00 87.38 189 GLY A N 1
ATOM 1484 C CA . GLY A 1 189 ? 24.022 -2.185 -0.926 1.00 87.38 189 GLY A CA 1
ATOM 1485 C C . GLY A 1 189 ? 24.296 -3.631 -1.325 1.00 87.38 189 GLY A C 1
ATOM 1486 O O . GLY A 1 189 ? 24.821 -4.405 -0.529 1.00 87.38 189 GLY A O 1
ATOM 1487 N N . LEU A 1 190 ? 24.052 -3.969 -2.592 1.00 88.81 190 LEU A N 1
ATOM 1488 C CA . LEU A 1 190 ? 24.243 -5.322 -3.114 1.00 88.81 190 LEU A CA 1
ATOM 1489 C C . LEU A 1 190 ? 25.711 -5.761 -3.085 1.00 88.81 190 LEU A C 1
ATOM 1491 O O . LEU A 1 190 ? 25.992 -6.912 -2.767 1.00 88.81 190 LEU A O 1
ATOM 1495 N N . LEU A 1 191 ? 26.657 -4.853 -3.348 1.00 91.81 191 LEU A N 1
ATOM 1496 C CA . LEU A 1 191 ? 28.092 -5.128 -3.191 1.00 91.81 191 LEU A CA 1
ATOM 1497 C C . LEU A 1 191 ? 28.498 -5.402 -1.733 1.00 91.81 191 LEU A C 1
ATOM 1499 O O . LEU A 1 191 ? 29.537 -6.016 -1.495 1.00 91.81 191 LEU A O 1
ATOM 1503 N N . GLY A 1 192 ? 27.703 -4.931 -0.770 1.00 90.62 192 GLY A N 1
ATOM 1504 C CA . GLY A 1 192 ? 27.875 -5.167 0.662 1.00 90.62 192 GLY A CA 1
ATOM 1505 C C . GLY A 1 192 ? 26.983 -6.272 1.232 1.00 90.62 192 GLY A C 1
ATOM 1506 O O . GLY A 1 192 ? 26.811 -6.307 2.449 1.00 90.62 192 GLY A O 1
ATOM 1507 N N . ASP A 1 193 ? 26.390 -7.127 0.389 1.00 88.12 193 ASP A N 1
ATOM 1508 C CA . ASP A 1 193 ? 25.417 -8.163 0.774 1.00 88.12 193 ASP A CA 1
ATOM 1509 C C . ASP A 1 193 ? 24.174 -7.613 1.512 1.00 88.12 193 ASP A C 1
ATOM 1511 O O . ASP A 1 193 ? 23.541 -8.303 2.313 1.00 88.12 193 ASP A O 1
ATOM 1515 N N . GLN A 1 194 ? 23.805 -6.358 1.245 1.00 88.88 194 GLN A N 1
ATOM 1516 C CA . GLN A 1 194 ? 22.614 -5.708 1.789 1.00 88.88 194 GLN A CA 1
ATOM 1517 C C . GLN A 1 194 ? 21.505 -5.666 0.742 1.00 88.88 194 GLN A C 1
ATOM 1519 O O . GLN A 1 194 ? 21.674 -5.124 -0.352 1.00 88.88 194 GLN A O 1
ATOM 1524 N N . LEU A 1 195 ? 20.348 -6.226 1.094 1.00 88.81 195 LEU A N 1
ATOM 1525 C CA . LEU A 1 195 ? 19.155 -6.135 0.263 1.00 88.81 195 LEU A CA 1
ATOM 1526 C C . LEU A 1 195 ? 18.446 -4.781 0.470 1.00 88.81 195 LEU A C 1
ATOM 1528 O O . LEU A 1 195 ? 18.538 -4.206 1.554 1.00 88.81 195 LEU A O 1
ATOM 1532 N N . PRO A 1 196 ? 17.698 -4.282 -0.534 1.00 87.88 196 PRO A N 1
ATOM 1533 C CA . PRO A 1 196 ? 16.893 -3.055 -0.427 1.00 87.88 196 PRO A CA 1
ATOM 1534 C C . PRO A 1 196 ? 15.656 -3.170 0.484 1.00 87.88 196 PRO A C 1
ATOM 1536 O O . PRO A 1 196 ? 14.881 -2.227 0.610 1.00 87.88 196 PRO A O 1
ATOM 1539 N N . TRP A 1 197 ? 15.436 -4.347 1.056 1.00 90.44 197 TRP A N 1
ATOM 1540 C CA . TRP A 1 197 ? 14.357 -4.707 1.969 1.00 90.44 197 TRP A CA 1
ATOM 1541 C C . TRP A 1 197 ? 14.937 -5.637 3.040 1.00 90.44 197 TRP A C 1
ATOM 1543 O O . TRP A 1 197 ? 16.092 -6.068 2.929 1.00 90.44 197 TRP A O 1
ATOM 1553 N N . ASP A 1 198 ? 14.164 -5.973 4.069 1.00 84.81 198 ASP A N 1
ATOM 1554 C CA . ASP A 1 198 ? 14.682 -6.832 5.125 1.00 84.81 198 ASP A CA 1
ATOM 1555 C C . ASP A 1 198 ? 14.770 -8.279 4.625 1.00 84.81 198 ASP A C 1
ATOM 1557 O O . ASP A 1 198 ? 13.821 -8.860 4.089 1.00 84.81 198 ASP A O 1
ATOM 1561 N N . ALA A 1 199 ? 15.949 -8.883 4.774 1.00 63.81 199 ALA A N 1
ATOM 1562 C CA . ALA A 1 199 ? 16.114 -10.305 4.510 1.00 63.81 199 ALA A CA 1
ATOM 1563 C C . ALA A 1 199 ? 15.259 -11.115 5.503 1.00 63.81 199 ALA A C 1
ATOM 1565 O O . ALA A 1 199 ? 15.225 -10.812 6.696 1.00 63.81 199 ALA A O 1
ATOM 1566 N N . TRP A 1 200 ? 14.562 -12.112 4.960 1.00 58.94 200 TRP A N 1
ATOM 1567 C CA . TRP A 1 200 ? 13.477 -12.873 5.585 1.00 58.94 200 TRP A CA 1
ATOM 1568 C C . TRP A 1 200 ? 13.922 -13.702 6.794 1.00 58.94 200 TRP A C 1
ATOM 1570 O O . TRP A 1 200 ? 15.000 -14.338 6.710 1.00 58.94 200 TRP A O 1
#

Secondary structure (DSSP, 8-state):
-PPP-----HHHHHHHHHHHHHHHHHHTT----TT----TTTT--HHHHHHHTSTTPPPPHHHHHHHHH-S--TTHHHHHHHHHHHHHHHHHHT----SS-THHHHHHHHHTTGGGS-HHHHHHHHHHHHHHHHHHHH-SS-SS-HHHHHHHHHHHHT-SHHHHHHHHT--SHHHHHHHHHHHHHHHHHHHTT--SS---

Sequence (200 aa):
MPIPMRPDITPTRLRLDLALGRLADAFGGMTARADEVQCDCHWGSSTELALLKTPDVPLAPDLLRRTWDAPDWADHGAVLRRILPQFAGLLVGGEVEPVFGMYEVGRSFARGHWQLWPTRQSSAVREFLHAWWAHSLLDPAPAVPVHELFALCAEASATTVPWLAVWESLDDEVPDRHLAEAVTAWEYGLLGDQLPWDAW

pLDDT: mean 93.92, std 9.05, range [46.09, 98.88]